Protein AF-A0A9W4WPT5-F1 (afdb_monomer)

Secondary structure (DSSP, 8-state):
-----------------THHHHHHHHHEEEEEEE-SSS-EEEEEEE--TT-----HHHHHHHHS-HHHHSS--SHHHHHHHTT---TTTS-HHHHHHHHHHHHHHTTHHHHHHHHHHHHT--HHHHHHS-HHHHHHHHHHHHHHTTT-----PPPS----S-----PPP-TT-GGG--HHHHHHHHHHHHHHHHHHHHHHHHHHHHHHHHHHHHHHHTTPPPPHHHHHHHHHHHHHHHHHHHHHHHHHHHHHHHHHHHT-TTSTT--HHHHHHHHHHHHHHHHHHHHHHHHTTPEEEEEETTEEEEE--GGGTHHHHHHHHTT-S-HHHHHHHHHHHHHHHHHHHHHHHHHHHHHHHTSTT---

Solvent-accessible surface area (backbone atoms only — not comparable to full-atom values): 21543 Å² total; per-residue (Å²): 133,89,80,90,86,79,88,88,86,87,82,85,79,80,84,76,63,75,66,62,66,53,61,55,50,76,39,50,42,75,46,76,25,75,66,52,101,89,41,72,45,78,49,74,45,70,66,46,89,99,58,76,81,74,64,63,68,61,53,51,60,60,70,50,55,69,88,78,44,76,85,52,91,46,69,58,51,56,29,53,76,68,78,38,77,46,75,89,81,45,57,70,74,53,49,70,50,48,58,56,47,52,45,58,76,64,44,52,63,48,35,33,51,31,41,15,69,70,20,76,45,52,64,57,49,46,73,54,46,61,68,72,59,41,52,48,47,34,50,51,57,54,2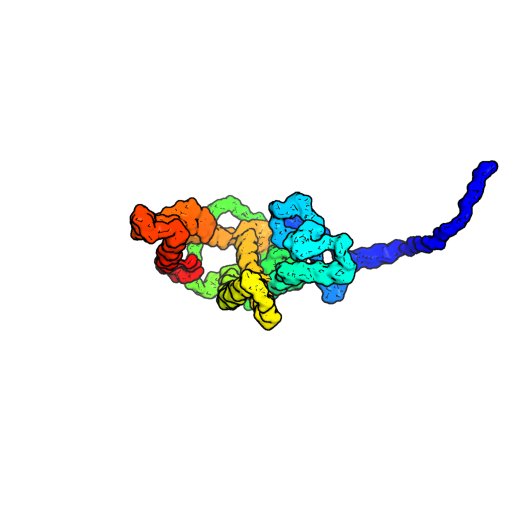7,55,76,65,80,44,88,81,72,79,60,58,60,83,83,71,86,86,72,87,75,84,69,79,74,82,82,62,83,84,41,69,93,73,52,56,72,64,63,49,54,53,48,52,49,49,52,54,35,50,58,38,49,63,60,39,54,60,41,50,53,50,45,54,52,50,49,50,53,53,54,51,33,54,75,68,74,43,87,76,56,68,70,58,54,51,51,49,50,51,44,48,50,54,40,53,48,44,48,28,38,37,50,37,46,50,51,49,56,53,50,50,46,60,33,18,59,28,64,90,25,47,60,48,37,58,66,58,44,44,36,53,52,51,51,42,51,51,53,51,50,53,49,52,54,54,40,47,75,72,56,37,45,77,80,47,72,58,93,87,48,75,42,74,39,80,48,69,80,80,41,49,73,59,52,52,41,42,74,72,63,79,44,56,73,71,58,50,55,51,49,55,50,52,53,49,54,54,53,51,52,53,49,40,55,53,48,31,52,50,43,20,67,76,68,74,43,75,88,60,68,119

Radius of gyration: 29.04 Å; Cα contacts (8 Å, |Δi|>4): 290; chains: 1; bounding box: 96×74×69 Å

Structure (mmCIF, N/CA/C/O backbone):
data_AF-A0A9W4WPT5-F1
#
_entry.id   AF-A0A9W4WPT5-F1
#
loop_
_atom_site.group_PDB
_atom_site.id
_atom_site.type_symbol
_atom_site.label_atom_id
_atom_site.label_alt_id
_atom_site.label_comp_id
_atom_site.label_asym_id
_atom_site.label_entity_id
_atom_site.label_seq_id
_atom_site.pdbx_PDB_ins_code
_atom_site.Cartn_x
_atom_site.Cartn_y
_atom_site.Cartn_z
_atom_site.occupancy
_atom_site.B_iso_or_equiv
_atom_site.auth_seq_id
_atom_site.auth_comp_id
_atom_site.auth_asym_id
_atom_site.auth_atom_id
_atom_site.pdbx_PDB_model_num
ATOM 1 N N . MET A 1 1 ? 53.273 57.930 30.931 1.00 31.23 1 MET A N 1
ATOM 2 C CA . MET A 1 1 ? 52.567 57.602 32.190 1.00 31.23 1 MET A CA 1
ATOM 3 C C . MET A 1 1 ? 51.436 56.629 31.882 1.00 31.23 1 MET A C 1
ATOM 5 O O . MET A 1 1 ? 50.663 56.931 30.988 1.00 31.23 1 MET A O 1
ATOM 9 N N . LYS A 1 2 ? 51.385 55.510 32.629 1.00 29.89 2 LYS A N 1
ATOM 10 C CA . LYS A 1 2 ? 50.408 54.391 32.609 1.00 29.89 2 LYS A CA 1
ATOM 11 C C . LYS A 1 2 ? 50.306 53.630 31.272 1.00 29.89 2 LYS A C 1
ATOM 13 O O . LYS A 1 2 ? 49.889 54.183 30.276 1.00 29.89 2 LYS A O 1
ATOM 18 N N . GLY A 1 3 ? 50.637 52.351 31.150 1.00 27.08 3 GLY A N 1
ATOM 19 C CA . GLY A 1 3 ? 51.004 51.326 32.122 1.00 27.08 3 GLY A CA 1
ATOM 20 C C . GLY A 1 3 ? 50.754 49.970 31.458 1.00 27.08 3 GLY A C 1
ATOM 21 O O . GLY A 1 3 ? 49.640 49.691 31.031 1.00 27.08 3 GLY A O 1
ATOM 22 N N . LYS A 1 4 ? 51.814 49.170 31.328 1.00 24.61 4 LYS A N 1
ATOM 23 C CA . LYS A 1 4 ? 51.813 47.796 30.813 1.00 24.61 4 LYS A CA 1
ATOM 24 C C . LYS A 1 4 ? 50.777 46.921 31.537 1.00 24.61 4 LYS A C 1
ATOM 26 O O . LYS A 1 4 ? 50.721 46.939 32.764 1.00 24.61 4 LYS A O 1
ATOM 31 N N . LYS A 1 5 ? 50.106 46.039 30.796 1.00 28.02 5 LYS A N 1
ATOM 32 C CA . LYS A 1 5 ? 49.810 44.675 31.257 1.00 28.02 5 LYS A CA 1
ATOM 33 C C . LYS A 1 5 ? 50.229 43.712 30.154 1.00 28.02 5 LYS A C 1
ATOM 35 O O . LYS A 1 5 ? 49.890 43.906 28.992 1.00 28.02 5 LYS A O 1
ATOM 40 N N . LYS A 1 6 ? 51.068 42.763 30.542 1.00 25.81 6 LYS A N 1
ATOM 41 C CA . LYS A 1 6 ? 51.750 41.772 29.719 1.00 25.81 6 LYS A CA 1
ATOM 42 C C . LYS A 1 6 ? 51.277 40.392 30.191 1.00 25.81 6 LYS A C 1
ATOM 44 O O . LYS A 1 6 ? 51.046 40.258 31.391 1.00 25.81 6 LYS A O 1
ATOM 49 N N . ASP A 1 7 ? 51.250 39.448 29.246 1.00 25.95 7 ASP A N 1
ATOM 50 C CA . ASP A 1 7 ? 51.252 37.982 29.415 1.00 25.95 7 ASP A CA 1
ATOM 51 C C . ASP A 1 7 ? 49.943 37.379 29.986 1.00 25.95 7 ASP A C 1
ATOM 53 O O . ASP A 1 7 ? 49.306 37.985 30.838 1.00 25.95 7 ASP A O 1
ATOM 57 N N . THR A 1 8 ? 49.383 36.247 29.548 1.00 26.58 8 THR A N 1
ATOM 58 C CA . THR A 1 8 ? 49.759 35.057 28.745 1.00 26.58 8 THR A CA 1
ATOM 59 C C . THR A 1 8 ? 48.436 34.487 28.145 1.00 26.58 8 THR A C 1
ATOM 61 O O . THR A 1 8 ? 47.367 34.841 28.626 1.00 26.58 8 THR A O 1
ATOM 64 N N . ASP A 1 9 ? 48.309 33.726 27.054 1.00 26.20 9 ASP A N 1
ATOM 65 C CA . ASP A 1 9 ? 48.999 32.514 26.619 1.00 26.20 9 ASP A CA 1
ATOM 66 C C . ASP A 1 9 ? 48.896 32.348 25.094 1.00 26.20 9 ASP A C 1
ATOM 68 O O . ASP A 1 9 ? 47.876 32.633 24.460 1.00 26.20 9 ASP A O 1
ATOM 72 N N . LYS A 1 10 ? 49.989 31.858 24.511 1.00 30.22 10 LYS A N 1
ATOM 73 C CA . LYS A 1 10 ? 50.074 31.377 23.136 1.00 30.22 10 LYS A CA 1
ATOM 74 C C . LYS A 1 10 ? 49.743 29.887 23.133 1.00 30.22 10 LYS A C 1
ATOM 76 O O . LYS A 1 10 ? 50.502 29.122 23.707 1.00 30.22 10 LYS A O 1
ATOM 81 N N . GLU A 1 11 ? 48.757 29.470 22.352 1.00 26.55 11 GLU A N 1
ATOM 82 C CA . GLU A 1 11 ? 48.816 28.170 21.677 1.00 26.55 11 GLU A CA 1
ATOM 83 C C . GLU A 1 11 ? 48.485 28.379 20.202 1.00 26.55 11 GLU A C 1
ATOM 85 O O . GLU A 1 11 ? 47.336 28.455 19.767 1.00 26.55 11 GLU A O 1
ATOM 90 N N . GLY A 1 12 ? 49.549 28.555 19.418 1.00 27.39 12 GLY A N 1
ATOM 91 C CA . GLY A 1 12 ? 49.471 28.534 17.970 1.00 27.39 12 GLY A CA 1
ATOM 92 C C . GLY A 1 12 ? 49.163 27.119 17.502 1.00 27.39 12 GLY A C 1
ATOM 93 O O . GLY A 1 12 ? 49.969 26.216 17.695 1.00 27.39 12 GLY A O 1
ATOM 94 N N . THR A 1 13 ? 48.028 26.933 16.833 1.00 26.14 13 THR A 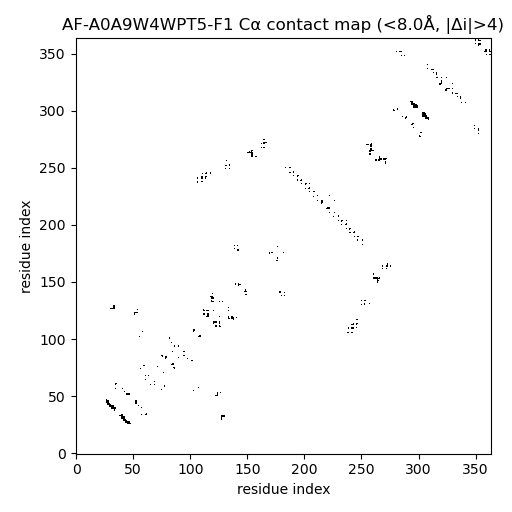N 1
ATOM 95 C CA . THR A 1 13 ? 47.847 25.772 15.959 1.00 26.14 13 THR A CA 1
ATOM 96 C C . THR A 1 13 ? 48.156 26.202 14.533 1.00 26.14 13 THR A C 1
ATOM 98 O O . THR A 1 13 ? 47.412 26.944 13.891 1.00 26.14 13 THR A O 1
ATOM 101 N N . ILE A 1 14 ? 49.323 25.757 14.082 1.00 29.88 14 ILE A N 1
ATOM 102 C CA . ILE A 1 14 ? 49.857 25.875 12.731 1.00 29.88 14 ILE A CA 1
ATOM 103 C C . ILE A 1 14 ? 48.860 25.221 11.764 1.00 29.88 14 ILE A C 1
ATOM 105 O O . ILE A 1 14 ? 48.587 24.025 11.859 1.00 29.88 14 ILE A O 1
ATOM 109 N N . TRP A 1 15 ? 48.306 26.000 10.831 1.00 31.94 15 TRP A N 1
ATOM 110 C CA . TRP A 1 15 ? 47.500 25.465 9.735 1.00 31.94 15 TRP A CA 1
ATOM 111 C C . TRP A 1 15 ? 48.397 24.644 8.807 1.00 31.94 15 TRP A C 1
ATOM 113 O O . TRP A 1 15 ? 49.158 25.179 8.002 1.00 31.94 15 TRP A O 1
ATOM 123 N N . GLY A 1 16 ? 48.300 23.323 8.950 1.00 31.53 16 GLY A N 1
ATOM 124 C CA . GLY A 1 16 ? 48.897 22.352 8.050 1.00 31.53 16 GLY A CA 1
ATOM 125 C C . GLY A 1 16 ? 48.364 22.508 6.624 1.00 31.53 16 GLY A C 1
ATOM 126 O O . GLY A 1 16 ? 47.162 22.500 6.372 1.00 31.53 16 GLY A O 1
ATOM 127 N N . SER A 1 17 ? 49.321 22.651 5.712 1.00 35.09 17 SER A N 1
ATOM 128 C CA . SER A 1 17 ? 49.274 22.669 4.246 1.00 35.09 17 SER A CA 1
ATOM 129 C C . SER A 1 17 ? 48.115 21.931 3.542 1.00 35.09 17 SER A C 1
ATOM 131 O O . SER A 1 17 ? 47.680 20.851 3.941 1.00 35.09 17 SER A O 1
ATOM 133 N N . GLY A 1 18 ? 47.694 22.481 2.396 1.00 43.44 18 GLY A N 1
ATOM 134 C CA . GLY A 1 18 ? 46.531 22.104 1.575 1.00 43.44 18 GLY A CA 1
ATOM 135 C C . GLY A 1 18 ? 46.383 20.651 1.089 1.00 43.44 18 GLY A C 1
ATOM 136 O O . GLY A 1 18 ? 45.378 20.353 0.450 1.00 43.44 18 GLY A O 1
ATOM 137 N N . LYS A 1 19 ? 47.279 19.719 1.440 1.00 35.56 19 LYS A N 1
ATOM 138 C CA . LYS A 1 19 ? 47.131 18.282 1.127 1.00 35.56 19 LYS A CA 1
ATOM 139 C C . LYS A 1 19 ? 46.112 17.560 2.026 1.00 35.56 19 LYS A C 1
ATOM 141 O O . LYS A 1 19 ? 45.453 16.624 1.573 1.00 35.56 19 LYS A O 1
ATOM 146 N N . GLU A 1 20 ? 45.930 17.983 3.282 1.00 37.75 20 GLU A N 1
ATOM 147 C CA . GLU A 1 20 ? 44.905 17.397 4.174 1.00 37.75 20 GLU A CA 1
ATOM 148 C C . GLU A 1 20 ? 43.478 17.831 3.808 1.00 37.75 20 GLU A C 1
ATOM 150 O O . GLU A 1 20 ? 42.523 17.064 3.958 1.00 37.75 20 GLU A O 1
ATOM 155 N N . VAL A 1 21 ? 43.326 19.053 3.292 1.00 42.91 21 VAL A N 1
ATOM 156 C CA . VAL A 1 21 ? 42.034 19.594 2.844 1.00 42.91 21 VAL A CA 1
ATOM 157 C C . VAL A 1 21 ? 41.575 18.917 1.546 1.00 42.91 21 VAL A C 1
ATOM 159 O O . VAL A 1 21 ? 40.377 18.691 1.375 1.00 42.91 21 VAL A O 1
ATOM 162 N N . GLU A 1 22 ? 42.502 18.520 0.669 1.00 40.34 22 GLU A N 1
ATOM 163 C CA . GLU A 1 22 ? 42.198 17.709 -0.520 1.00 40.34 22 GLU A CA 1
ATOM 164 C C . GLU A 1 22 ? 41.805 16.270 -0.166 1.00 40.34 22 GLU A C 1
ATOM 166 O O . GLU A 1 22 ? 40.751 15.816 -0.608 1.00 40.34 22 GLU A O 1
ATOM 171 N N . LYS A 1 23 ? 42.543 15.586 0.725 1.00 43.16 23 LYS A N 1
ATOM 172 C CA . LYS A 1 23 ? 42.171 14.230 1.188 1.00 43.16 23 LYS A CA 1
ATOM 173 C C . LYS A 1 23 ? 40.805 14.180 1.886 1.00 43.16 23 LYS A C 1
ATOM 175 O O . LYS A 1 23 ? 40.093 13.184 1.768 1.00 43.16 23 LYS A O 1
ATOM 180 N N . LYS A 1 24 ? 40.394 15.248 2.585 1.00 47.50 24 LYS A N 1
ATOM 181 C CA . LYS A 1 24 ? 39.053 15.350 3.200 1.00 47.50 24 LYS A CA 1
ATOM 182 C C . LYS A 1 24 ? 37.912 15.391 2.172 1.00 47.50 24 LYS A C 1
ATOM 184 O O . LYS A 1 24 ? 36.792 15.020 2.524 1.00 47.50 24 LYS A O 1
ATOM 189 N N . LYS A 1 25 ? 38.155 15.807 0.920 1.00 54.09 25 LYS A N 1
ATOM 190 C CA . LYS A 1 25 ? 37.105 15.877 -0.114 1.00 54.09 25 LYS A CA 1
ATOM 191 C C . LYS A 1 25 ? 36.702 14.503 -0.657 1.00 54.09 25 LYS A C 1
ATOM 193 O O . LYS A 1 25 ? 35.525 14.322 -0.959 1.00 54.09 25 LYS A O 1
ATOM 198 N N . ASP A 1 26 ? 37.604 13.522 -0.698 1.00 62.97 26 ASP A N 1
ATOM 199 C CA . ASP A 1 26 ? 37.308 12.195 -1.270 1.00 62.97 26 ASP A CA 1
ATOM 200 C C . ASP A 1 26 ? 36.308 11.385 -0.432 1.00 62.97 26 ASP A C 1
ATOM 202 O O . ASP A 1 26 ? 35.398 10.730 -0.965 1.00 62.97 26 ASP A O 1
ATOM 206 N N . TYR A 1 27 ? 36.416 11.503 0.893 1.00 70.94 27 TYR A N 1
ATOM 207 C CA . TYR A 1 27 ? 35.513 10.849 1.839 1.00 70.94 27 TYR A CA 1
ATOM 208 C C . TYR A 1 27 ? 34.185 11.585 2.003 1.00 70.94 27 TYR A C 1
ATOM 210 O O . TYR A 1 27 ? 33.239 11.008 2.528 1.00 70.94 27 TYR A O 1
ATOM 218 N N . MET A 1 28 ? 34.054 12.827 1.540 1.00 80.00 28 MET A N 1
ATOM 219 C CA . MET A 1 28 ? 32.792 13.555 1.624 1.00 80.00 28 MET A CA 1
ATOM 220 C C . MET A 1 28 ? 31.937 13.293 0.381 1.00 80.00 28 MET A C 1
ATOM 222 O O . MET A 1 28 ? 32.296 13.583 -0.757 1.00 80.00 28 MET A O 1
ATOM 226 N N . GLY A 1 29 ? 30.766 12.702 0.597 1.00 81.06 29 GLY A N 1
ATOM 227 C CA . GLY A 1 29 ? 29.713 12.569 -0.399 1.00 81.06 29 GLY A CA 1
ATOM 228 C C . GLY A 1 29 ? 28.663 13.655 -0.223 1.00 81.06 29 GLY A C 1
ATOM 229 O O . GLY A 1 29 ? 28.320 14.025 0.895 1.00 81.06 29 GLY A O 1
ATOM 230 N N . ALA A 1 30 ? 28.106 14.134 -1.330 1.00 85.19 30 ALA A N 1
ATOM 231 C CA . ALA A 1 30 ? 26.890 14.932 -1.321 1.00 85.19 30 ALA A CA 1
ATOM 232 C C . ALA A 1 30 ? 25.914 14.363 -2.349 1.00 85.19 30 ALA A C 1
ATOM 234 O O . ALA A 1 30 ? 26.288 14.087 -3.490 1.00 85.19 30 ALA A O 1
ATOM 235 N N . ILE A 1 31 ? 24.659 14.165 -1.946 1.00 86.88 31 ILE A N 1
ATOM 236 C CA .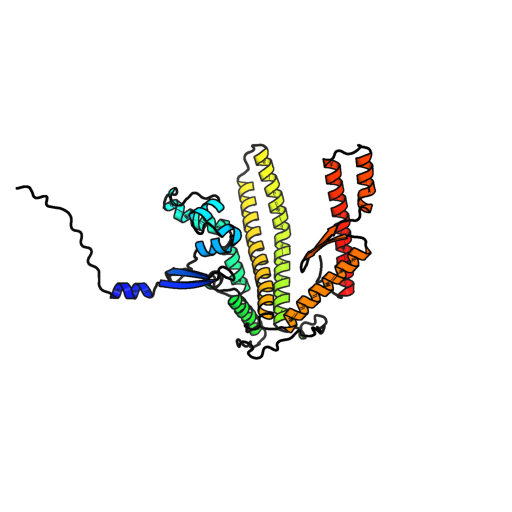 ILE A 1 31 ? 23.603 13.684 -2.836 1.00 86.88 31 ILE A CA 1
ATOM 237 C C . ILE A 1 31 ? 22.375 14.571 -2.714 1.00 86.88 31 ILE A C 1
ATOM 239 O O . ILE A 1 31 ? 21.888 14.871 -1.624 1.00 86.88 31 ILE A O 1
ATOM 243 N N . LYS A 1 32 ? 21.838 14.937 -3.878 1.00 87.00 32 LYS A N 1
ATOM 244 C CA . LYS A 1 32 ? 20.539 15.584 -4.005 1.00 87.00 32 LYS A CA 1
ATOM 245 C C . LYS A 1 32 ? 19.424 14.547 -3.865 1.00 87.00 32 LYS A C 1
ATOM 247 O O . LYS A 1 32 ? 19.310 13.622 -4.670 1.00 87.00 32 LYS A O 1
ATOM 252 N N . ILE A 1 33 ? 18.589 14.719 -2.852 1.00 85.25 33 ILE A N 1
ATOM 253 C CA . ILE A 1 33 ? 17.475 13.842 -2.513 1.00 85.25 33 ILE A CA 1
ATOM 254 C C . ILE A 1 33 ? 16.167 14.563 -2.784 1.00 85.25 33 ILE A C 1
ATOM 256 O O . ILE A 1 33 ? 15.924 15.653 -2.276 1.00 85.25 33 ILE A O 1
ATOM 260 N N . LYS A 1 34 ? 15.275 13.905 -3.518 1.00 82.75 34 LYS A N 1
ATOM 261 C CA . LYS A 1 34 ? 13.909 14.387 -3.696 1.00 82.75 34 LYS A CA 1
ATOM 262 C C . LYS A 1 34 ? 13.073 14.071 -2.452 1.00 82.75 34 LYS A C 1
ATOM 264 O O . LYS A 1 34 ? 12.946 12.891 -2.092 1.00 82.75 34 LYS A O 1
ATOM 269 N N . ILE A 1 35 ? 12.529 15.098 -1.796 1.00 78.44 35 ILE A N 1
ATOM 270 C CA . ILE A 1 35 ? 11.621 14.944 -0.647 1.00 78.44 35 ILE A CA 1
ATOM 271 C C . ILE A 1 35 ? 10.181 14.925 -1.152 1.00 78.44 35 ILE A C 1
ATOM 273 O O . ILE A 1 35 ? 9.472 13.946 -0.934 1.00 78.44 35 ILE A O 1
ATOM 277 N N . THR A 1 36 ? 9.779 15.953 -1.900 1.00 74.44 36 THR A N 1
ATOM 278 C CA . THR A 1 36 ? 8.440 16.055 -2.502 1.00 74.44 36 THR A CA 1
ATOM 279 C C . THR A 1 36 ? 8.538 16.343 -3.997 1.00 74.44 36 THR A C 1
ATOM 281 O O . THR A 1 36 ? 9.626 16.425 -4.558 1.00 74.44 36 THR A O 1
ATOM 284 N N . ALA A 1 37 ? 7.405 16.476 -4.695 1.00 71.00 37 ALA A N 1
ATOM 285 C CA . ALA A 1 37 ? 7.408 16.830 -6.115 1.00 71.00 37 ALA A CA 1
ATOM 286 C C . ALA A 1 37 ? 8.122 18.166 -6.397 1.00 71.00 37 ALA A C 1
ATOM 288 O O . ALA A 1 37 ? 8.765 18.268 -7.445 1.00 71.00 37 ALA A O 1
ATOM 289 N N . LYS A 1 38 ? 8.016 19.116 -5.456 1.00 75.69 38 LYS A N 1
ATOM 290 C CA . LYS A 1 38 ? 8.491 20.503 -5.549 1.00 75.69 38 LYS A CA 1
ATOM 291 C C . LYS A 1 38 ? 9.784 20.764 -4.771 1.00 75.69 38 LYS A C 1
ATOM 293 O O . LYS A 1 38 ? 10.434 21.768 -5.024 1.00 75.69 38 LYS A O 1
ATOM 298 N N . GLU A 1 39 ? 10.148 19.882 -3.840 1.00 80.25 39 GLU A N 1
ATOM 299 C CA . GLU A 1 39 ? 11.264 20.113 -2.928 1.00 80.25 39 GLU A CA 1
ATOM 300 C C . GLU A 1 39 ? 12.344 19.034 -3.010 1.00 80.25 39 GLU A C 1
ATOM 302 O O . GLU A 1 39 ? 12.089 17.834 -2.835 1.00 80.25 39 GLU A O 1
ATOM 307 N N . ASP A 1 40 ? 13.573 19.513 -3.175 1.00 83.56 40 ASP A N 1
ATOM 308 C CA . ASP A 1 40 ? 14.793 18.729 -3.107 1.00 83.56 40 ASP A CA 1
ATOM 309 C C . ASP A 1 40 ? 15.637 19.161 -1.896 1.00 83.56 40 ASP A C 1
ATOM 311 O O . ASP A 1 40 ? 15.567 20.296 -1.427 1.00 83.56 40 ASP A O 1
ATOM 315 N N . PHE A 1 41 ? 16.461 18.251 -1.390 1.00 84.06 41 PHE A N 1
ATOM 316 C CA . PHE A 1 41 ? 17.361 18.477 -0.266 1.00 84.06 41 PHE A CA 1
ATOM 317 C C . PHE A 1 41 ? 18.742 17.920 -0.582 1.00 84.06 41 PHE A C 1
ATOM 319 O O . PHE A 1 41 ? 18.860 16.806 -1.088 1.00 84.06 41 PHE A O 1
ATOM 326 N N . PHE A 1 42 ? 19.787 18.674 -0.267 1.00 85.88 42 PHE A N 1
ATOM 327 C CA . PHE A 1 42 ? 21.160 18.203 -0.388 1.00 85.88 42 PHE A CA 1
ATOM 328 C C . PHE A 1 42 ? 21.602 17.621 0.948 1.00 85.88 42 PHE A C 1
ATOM 330 O O . PHE A 1 42 ? 21.646 18.331 1.948 1.00 85.88 42 PHE A O 1
ATOM 337 N N . SER A 1 43 ? 21.903 16.325 0.955 1.00 85.75 43 SER A N 1
ATOM 338 C CA . SER A 1 43 ? 22.469 15.642 2.114 1.00 85.75 43 SER A CA 1
ATOM 339 C C . SER A 1 43 ? 23.949 15.405 1.857 1.00 85.75 43 SER A C 1
ATOM 341 O O . SER A 1 43 ? 24.310 14.766 0.862 1.00 85.75 43 SER A O 1
ATOM 343 N N . SER A 1 44 ? 24.791 15.949 2.730 1.00 86.69 44 SER A N 1
ATOM 344 C CA . SER A 1 44 ? 26.216 15.651 2.790 1.00 86.69 44 SER A CA 1
ATOM 345 C C . SER A 1 44 ? 26.471 14.579 3.846 1.00 86.69 44 SER A C 1
ATOM 347 O O . SER A 1 44 ? 25.857 14.576 4.911 1.00 86.69 44 SER A O 1
ATOM 349 N N . PHE A 1 45 ? 27.356 13.638 3.542 1.00 85.38 45 PHE A N 1
ATOM 350 C CA . PHE A 1 45 ? 27.679 12.524 4.426 1.00 85.38 45 PHE A CA 1
ATOM 351 C C . PHE A 1 45 ? 29.103 12.032 4.191 1.00 85.38 45 PHE A C 1
ATOM 353 O O . PHE A 1 45 ? 29.669 12.200 3.112 1.00 85.38 45 PHE A O 1
ATOM 360 N N . LEU A 1 46 ? 29.658 11.369 5.199 1.00 85.81 46 LEU A N 1
ATOM 361 C CA . LEU A 1 46 ? 30.945 10.701 5.095 1.00 85.81 46 LEU A CA 1
ATOM 362 C C . LEU A 1 46 ? 30.764 9.331 4.422 1.00 85.81 46 LEU A C 1
ATOM 364 O O . LEU A 1 46 ? 29.930 8.522 4.833 1.00 85.81 46 LEU A O 1
ATOM 368 N N . LYS A 1 47 ? 31.536 9.071 3.371 1.00 83.62 47 LYS A N 1
ATOM 369 C CA . LYS A 1 47 ? 31.638 7.781 2.690 1.00 83.62 47 LYS A CA 1
ATOM 370 C C . LYS A 1 47 ? 32.535 6.876 3.524 1.00 83.62 47 LYS A C 1
ATOM 372 O O . LYS A 1 47 ? 33.756 6.922 3.417 1.00 83.62 47 LYS A O 1
ATOM 377 N N . LEU A 1 48 ? 31.908 6.060 4.357 1.00 84.50 48 LEU A N 1
ATOM 378 C CA . LEU A 1 48 ? 32.582 5.032 5.138 1.00 84.50 48 LEU A CA 1
ATOM 379 C C . LEU A 1 48 ? 32.280 3.657 4.522 1.00 84.50 48 LEU A C 1
ATOM 381 O O . LEU A 1 48 ? 31.103 3.292 4.441 1.00 84.50 48 LEU A O 1
ATOM 385 N N . PRO A 1 49 ? 33.293 2.894 4.070 1.00 82.75 49 PRO A N 1
ATOM 386 C CA . PRO A 1 49 ? 33.095 1.530 3.585 1.00 82.75 49 PRO A CA 1
ATOM 387 C C . PRO A 1 49 ? 32.381 0.668 4.634 1.00 82.75 49 PRO A C 1
ATOM 389 O O . PRO A 1 49 ? 32.687 0.747 5.819 1.00 82.75 49 PRO A O 1
ATOM 392 N N . GLY A 1 50 ? 31.399 -0.130 4.211 1.00 84.38 50 GLY A N 1
ATOM 393 C CA . GLY A 1 50 ? 30.598 -0.977 5.109 1.00 84.38 50 GLY A CA 1
ATOM 394 C C . GLY A 1 50 ? 29.489 -0.250 5.884 1.00 84.38 50 GLY A C 1
ATOM 395 O O . GLY A 1 50 ? 28.581 -0.904 6.395 1.00 84.38 50 GLY A O 1
ATOM 396 N N . CYS A 1 51 ? 29.485 1.084 5.908 1.00 85.19 51 CYS A N 1
ATOM 397 C CA . CYS A 1 51 ? 28.472 1.882 6.594 1.00 85.19 51 CYS A CA 1
ATOM 398 C C . CYS A 1 51 ? 27.486 2.513 5.606 1.00 85.19 51 CYS A C 1
ATOM 400 O O . CYS A 1 51 ? 27.847 2.958 4.516 1.00 85.19 51 CYS A O 1
ATOM 402 N N . ILE A 1 52 ? 26.217 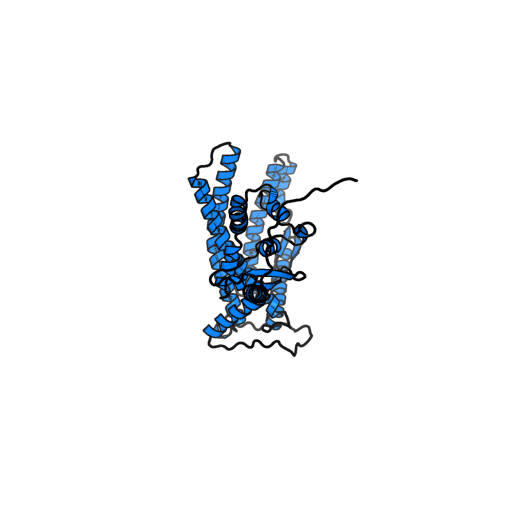2.596 6.010 1.00 86.06 52 ILE A N 1
ATOM 403 C CA . ILE A 1 52 ? 25.169 3.238 5.214 1.00 86.06 52 ILE A CA 1
ATOM 404 C C . ILE A 1 52 ? 24.766 4.530 5.920 1.00 86.06 52 ILE A C 1
ATOM 406 O O . ILE A 1 52 ? 24.066 4.464 6.932 1.00 86.06 52 ILE A O 1
ATOM 410 N N . PRO A 1 53 ? 25.187 5.701 5.412 1.00 86.62 53 PRO A N 1
ATOM 411 C CA . PRO A 1 53 ? 24.747 6.962 5.978 1.00 86.62 53 PRO A CA 1
ATOM 412 C C . PRO A 1 53 ? 23.248 7.119 5.713 1.00 86.62 53 PRO A C 1
ATOM 414 O O . PRO A 1 53 ? 22.774 6.884 4.603 1.00 86.62 53 PRO A O 1
ATOM 417 N N . ILE A 1 54 ? 22.487 7.473 6.745 1.00 83.94 54 ILE A N 1
ATOM 418 C CA . ILE A 1 54 ? 21.060 7.775 6.631 1.00 83.94 54 ILE A CA 1
ATOM 419 C C . ILE A 1 54 ? 20.818 9.104 7.326 1.00 83.94 54 ILE A C 1
ATOM 421 O O . ILE A 1 54 ? 21.046 9.248 8.526 1.00 83.94 54 ILE A O 1
ATOM 425 N N . ASP A 1 55 ? 20.320 10.073 6.568 1.00 83.19 55 ASP A N 1
ATOM 426 C CA . ASP A 1 55 ? 20.000 11.386 7.102 1.00 83.19 55 ASP A CA 1
ATOM 427 C C . ASP A 1 55 ? 18.601 11.363 7.734 1.00 83.19 55 ASP A C 1
ATOM 429 O O . ASP A 1 55 ? 17.568 11.345 7.052 1.00 83.19 55 ASP A O 1
ATOM 433 N N . ILE A 1 56 ? 18.561 11.365 9.069 1.00 78.56 56 ILE A N 1
ATOM 434 C CA . ILE A 1 56 ? 17.314 11.316 9.846 1.00 78.56 56 ILE A CA 1
ATOM 435 C C . ILE A 1 56 ? 16.424 12.533 9.542 1.00 78.56 56 ILE A C 1
ATOM 437 O O . ILE A 1 56 ? 15.195 12.436 9.585 1.00 78.56 56 ILE A O 1
ATOM 441 N N . ARG A 1 57 ? 16.997 13.679 9.161 1.00 78.25 57 ARG A N 1
ATOM 4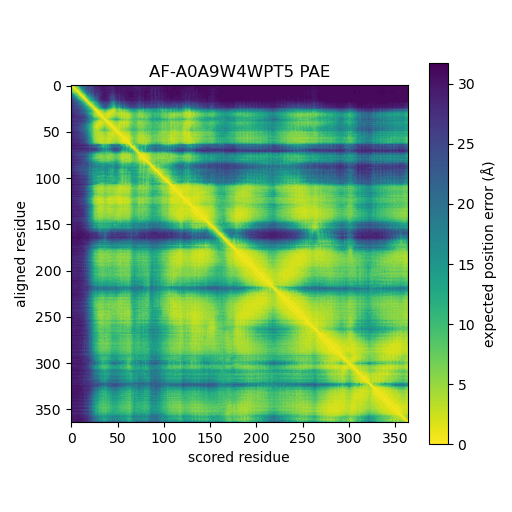42 C CA . ARG A 1 57 ? 16.204 14.862 8.812 1.00 78.25 57 ARG A CA 1
ATOM 443 C C . ARG A 1 57 ? 15.396 14.619 7.543 1.00 78.25 57 ARG A C 1
ATOM 445 O O . ARG A 1 57 ? 14.226 14.985 7.484 1.00 78.25 57 ARG A O 1
ATOM 452 N N . VAL A 1 58 ? 15.990 13.973 6.545 1.00 80.44 58 VAL A N 1
ATOM 453 C CA . VAL A 1 58 ? 15.308 13.600 5.293 1.00 80.44 58 VAL A CA 1
ATOM 454 C C . VAL A 1 58 ? 14.168 12.628 5.577 1.00 80.44 58 VAL A C 1
ATOM 456 O O . VAL A 1 58 ? 13.062 12.783 5.060 1.00 80.44 58 VAL A O 1
ATOM 459 N N . CYS A 1 59 ? 14.440 11.651 6.435 1.00 80.25 59 CYS A N 1
ATOM 460 C CA . CYS A 1 59 ? 13.490 10.667 6.930 1.00 80.25 59 CYS A CA 1
ATOM 461 C C . CYS A 1 59 ? 12.261 11.311 7.592 1.00 80.25 59 CYS A C 1
ATOM 463 O O . CYS A 1 59 ? 11.126 11.023 7.211 1.00 80.25 59 CYS A O 1
ATOM 465 N N . LEU A 1 60 ? 12.470 12.234 8.531 1.00 78.06 60 LEU A N 1
ATOM 466 C CA . LEU A 1 60 ? 11.389 12.950 9.218 1.00 78.06 60 LEU A CA 1
ATOM 467 C C . LEU A 1 60 ? 10.582 13.825 8.253 1.00 78.06 60 LEU A C 1
ATOM 469 O O . LEU A 1 60 ? 9.355 13.817 8.280 1.00 78.06 60 LEU A O 1
ATOM 473 N N . ARG A 1 61 ? 11.260 14.521 7.338 1.00 78.94 61 ARG A N 1
ATOM 474 C CA . ARG A 1 61 ? 10.609 15.387 6.344 1.00 78.94 61 ARG A CA 1
ATOM 475 C C . ARG A 1 61 ? 9.773 14.638 5.312 1.00 78.94 61 ARG A C 1
ATOM 477 O O . ARG A 1 61 ? 8.854 15.218 4.754 1.00 78.94 61 ARG A O 1
ATOM 484 N N . ARG A 1 62 ? 10.108 13.381 5.018 1.00 78.75 62 ARG A N 1
ATOM 485 C CA . ARG A 1 62 ? 9.278 12.517 4.165 1.00 78.75 62 ARG A CA 1
ATOM 486 C C . ARG A 1 62 ? 8.080 11.941 4.908 1.00 78.75 62 ARG A C 1
ATOM 488 O O . ARG A 1 62 ? 7.085 11.621 4.268 1.00 78.75 62 ARG A O 1
ATOM 495 N N . TYR A 1 63 ? 8.210 11.763 6.220 1.00 74.75 63 TYR A N 1
ATOM 496 C CA . TYR A 1 63 ? 7.181 11.161 7.056 1.00 74.75 63 TYR A CA 1
ATOM 497 C C . TYR A 1 63 ? 6.063 12.150 7.396 1.00 74.75 63 TYR A C 1
ATOM 499 O O . TYR A 1 63 ? 4.891 11.811 7.266 1.00 74.75 63 TYR A O 1
ATOM 507 N N . TYR A 1 64 ? 6.420 13.375 7.788 1.00 73.38 64 TYR A N 1
ATOM 508 C CA . TYR A 1 64 ? 5.453 14.424 8.105 1.00 73.38 64 TYR A CA 1
ATOM 509 C C . TYR A 1 64 ? 5.022 15.183 6.846 1.00 73.38 64 TYR A C 1
ATOM 511 O O . TYR A 1 64 ? 5.840 15.501 5.980 1.00 73.38 64 TYR A O 1
ATOM 519 N N . SER A 1 65 ? 3.720 15.450 6.736 1.00 59.81 65 SER A N 1
ATOM 520 C CA . SER A 1 65 ? 3.127 16.089 5.557 1.00 59.81 65 SER A CA 1
ATOM 521 C C . SER A 1 65 ? 3.577 17.547 5.411 1.00 59.81 65 SER A C 1
ATOM 523 O O . SER A 1 65 ? 3.859 18.223 6.396 1.00 59.81 65 SER A O 1
ATOM 525 N N . HIS A 1 66 ? 3.636 18.062 4.178 1.00 57.66 66 HIS A N 1
ATOM 526 C CA . HIS A 1 66 ? 4.146 19.417 3.915 1.00 57.66 66 HIS A CA 1
ATOM 527 C C . HIS A 1 66 ? 3.339 20.512 4.643 1.00 57.66 66 HIS A C 1
ATOM 529 O O . HIS A 1 66 ? 3.928 21.487 5.097 1.00 57.66 66 HIS A O 1
ATOM 535 N N . SER A 1 67 ? 2.030 20.305 4.834 1.00 53.31 67 SER A N 1
ATOM 536 C CA . SER A 1 67 ? 1.137 21.196 5.591 1.00 53.31 67 SER A CA 1
ATOM 537 C C . SER A 1 67 ? 1.443 21.251 7.092 1.00 53.31 67 SER A C 1
ATOM 539 O O . SER A 1 67 ? 1.117 22.229 7.747 1.00 53.31 67 SER A O 1
ATOM 541 N N . GLU A 1 68 ? 2.085 20.225 7.661 1.00 54.78 68 GLU A N 1
ATOM 542 C CA . GLU A 1 68 ? 2.541 20.244 9.061 1.00 54.78 68 GLU A CA 1
ATOM 543 C C . GLU A 1 68 ? 3.948 20.844 9.220 1.00 54.78 68 GLU A C 1
ATOM 545 O O . GLU A 1 68 ? 4.356 21.173 10.333 1.00 54.78 68 GLU A O 1
ATOM 550 N N . VAL A 1 69 ? 4.713 20.949 8.127 1.00 57.06 69 VAL A N 1
ATOM 551 C CA . VAL A 1 69 ? 6.144 21.315 8.120 1.00 57.06 69 VAL A CA 1
ATOM 552 C C . VAL A 1 69 ? 6.368 22.756 7.635 1.00 57.06 69 VAL A C 1
ATOM 554 O O . VAL A 1 69 ? 7.505 23.232 7.640 1.00 57.06 69 VAL A O 1
ATOM 557 N N . GLU A 1 70 ? 5.304 23.469 7.255 1.00 50.16 70 GLU A N 1
ATOM 558 C CA . GLU A 1 70 ? 5.392 24.797 6.633 1.00 50.16 70 GLU A CA 1
ATOM 559 C C . GLU A 1 70 ? 6.042 25.868 7.517 1.00 50.16 70 GLU A C 1
ATOM 561 O O . GLU A 1 70 ? 6.656 26.781 6.977 1.00 50.16 70 GLU A O 1
ATOM 566 N N . GLU A 1 71 ? 6.077 25.697 8.844 1.00 53.44 71 GLU A N 1
ATOM 567 C CA . GLU A 1 71 ? 6.650 26.726 9.725 1.00 53.44 71 GLU A CA 1
ATOM 568 C C . GLU A 1 71 ? 7.863 26.300 10.563 1.00 53.44 71 GLU A C 1
ATOM 570 O O . GLU A 1 71 ? 8.554 27.163 11.104 1.00 53.44 71 GLU A O 1
ATOM 575 N N . LYS A 1 72 ? 8.200 25.004 10.694 1.00 56.97 72 LYS A N 1
ATOM 576 C CA . LYS A 1 72 ? 9.314 24.577 11.577 1.00 56.97 72 LYS A CA 1
ATOM 577 C C . LYS A 1 72 ? 10.082 23.363 11.042 1.00 56.97 72 LYS A C 1
ATOM 579 O O . LYS A 1 72 ? 9.842 22.221 11.410 1.00 56.97 72 LYS A O 1
ATOM 584 N N . ARG A 1 73 ? 11.123 23.620 10.239 1.00 66.44 73 ARG A N 1
ATOM 585 C CA . ARG A 1 73 ? 12.088 22.614 9.718 1.00 66.44 73 ARG A CA 1
ATOM 586 C C . ARG A 1 73 ? 13.165 22.187 10.732 1.00 66.44 73 ARG A C 1
ATOM 588 O O . ARG A 1 73 ? 14.203 21.636 10.332 1.00 66.44 73 ARG A O 1
ATOM 595 N N . SER A 1 74 ? 12.986 22.515 12.011 1.00 73.25 74 SER A N 1
ATOM 596 C CA . SER A 1 74 ? 13.990 22.315 13.057 1.00 73.25 74 SER A CA 1
ATOM 597 C C . SER A 1 74 ? 13.893 20.916 13.661 1.00 73.25 74 SER A C 1
ATOM 599 O O . SER A 1 74 ? 12.815 20.338 13.775 1.00 73.25 74 SER A O 1
ATOM 601 N N . LEU A 1 75 ? 15.028 20.370 14.098 1.00 71.25 75 LEU A N 1
ATOM 602 C CA . LEU A 1 75 ? 15.047 19.094 14.813 1.00 71.25 75 LEU A CA 1
ATOM 603 C C . LEU A 1 75 ? 14.190 19.154 16.091 1.00 71.25 75 LEU A C 1
ATOM 605 O O . LEU A 1 75 ? 13.487 18.199 16.390 1.00 71.25 75 LEU A O 1
ATOM 609 N N . LYS A 1 76 ? 14.168 20.303 16.785 1.00 73.62 76 LYS A N 1
ATOM 610 C CA . LYS A 1 76 ? 13.332 20.546 17.976 1.00 73.62 76 LYS A CA 1
ATOM 611 C C . LYS A 1 76 ? 11.840 20.325 17.701 1.00 73.62 76 LYS A C 1
ATOM 613 O O . LYS A 1 76 ? 11.147 19.754 18.535 1.00 73.62 76 LYS A O 1
ATOM 618 N N . PHE A 1 77 ? 11.355 20.746 16.532 1.00 76.50 77 PHE A N 1
ATOM 619 C CA . PHE A 1 77 ? 9.965 20.528 16.133 1.00 76.50 77 PHE A CA 1
ATOM 620 C C . PHE A 1 77 ? 9.646 19.040 15.963 1.00 76.50 77 PHE A C 1
ATOM 622 O O . PHE A 1 77 ? 8.667 18.552 16.524 1.00 76.50 77 PHE A O 1
ATOM 629 N N . PHE A 1 78 ? 10.501 18.311 15.244 1.00 74.62 78 PHE A N 1
ATOM 630 C CA . PHE A 1 78 ? 10.300 16.880 15.030 1.00 74.62 78 PHE A CA 1
ATOM 631 C C . PHE A 1 78 ? 10.450 16.061 16.317 1.00 74.62 78 PHE A C 1
ATOM 633 O O . PHE A 1 78 ? 9.692 15.119 16.512 1.00 74.62 78 PHE A O 1
ATOM 640 N N . LEU A 1 79 ? 11.376 16.431 17.209 1.00 74.50 79 LEU A N 1
ATOM 641 C CA . LEU A 1 79 ? 11.527 15.786 18.517 1.00 74.50 79 LEU A CA 1
ATOM 642 C C . LEU A 1 79 ? 10.264 15.955 19.366 1.00 74.50 79 LEU A C 1
ATOM 644 O O . LEU A 1 79 ? 9.736 14.961 19.854 1.00 74.50 79 LEU A O 1
ATOM 648 N N . LYS A 1 80 ? 9.700 17.170 19.419 1.00 76.94 80 LYS A N 1
ATOM 649 C CA . LYS A 1 80 ? 8.427 17.426 20.107 1.00 76.94 80 LYS A CA 1
ATOM 650 C C . LYS A 1 80 ? 7.275 16.593 19.532 1.00 76.94 80 LYS A C 1
ATOM 652 O O . LYS A 1 80 ? 6.459 16.090 20.288 1.00 76.94 80 LYS A O 1
ATOM 657 N N . LYS A 1 81 ? 7.209 16.427 18.206 1.00 73.50 81 LYS A N 1
ATOM 658 C CA . LYS A 1 81 ? 6.202 15.573 17.540 1.00 73.50 81 LYS A CA 1
ATOM 659 C C . LYS A 1 81 ? 6.363 14.083 17.857 1.00 73.50 81 LYS A C 1
ATOM 661 O O . LYS A 1 81 ? 5.391 13.346 17.760 1.00 73.50 81 LYS A O 1
ATOM 666 N N . CYS A 1 82 ? 7.571 13.648 18.203 1.00 69.12 82 CYS A N 1
ATOM 667 C CA . CYS A 1 82 ? 7.868 12.273 18.594 1.00 69.12 82 CYS A CA 1
ATOM 668 C C . CYS A 1 82 ? 7.775 12.045 20.118 1.00 69.12 82 CYS A C 1
ATOM 670 O O . CYS A 1 82 ? 8.213 10.987 20.577 1.00 69.12 82 CYS A O 1
ATOM 672 N N . ASP A 1 83 ? 7.249 13.017 20.878 1.00 70.50 83 ASP A N 1
ATOM 673 C CA . ASP A 1 83 ? 7.214 13.037 22.348 1.00 70.50 83 ASP A CA 1
ATOM 674 C C . ASP A 1 83 ? 8.605 12.841 22.977 1.00 70.50 83 ASP A C 1
ATOM 676 O O . ASP A 1 83 ? 8.791 12.058 23.909 1.00 70.50 83 ASP A O 1
ATOM 680 N N . LEU A 1 84 ? 9.613 13.511 22.409 1.00 69.56 84 LEU A N 1
ATOM 681 C CA . LEU A 1 84 ? 10.998 13.488 22.878 1.00 69.56 84 LEU A CA 1
ATOM 682 C C . LEU A 1 84 ? 11.431 14.875 23.355 1.00 69.56 84 LEU A C 1
ATOM 684 O O . LEU A 1 84 ? 11.041 15.894 22.776 1.00 69.56 84 LEU A O 1
ATOM 688 N N . ASP A 1 85 ? 12.291 14.888 24.372 1.00 67.12 85 ASP A N 1
ATOM 689 C CA . ASP A 1 85 ? 12.862 16.114 24.931 1.00 67.12 85 ASP A CA 1
ATOM 690 C C . ASP A 1 85 ? 13.682 16.889 23.897 1.00 67.12 85 ASP A C 1
ATOM 692 O O . ASP A 1 85 ? 14.150 16.362 22.876 1.00 67.12 85 ASP A O 1
ATOM 696 N N . THR A 1 86 ? 13.852 18.187 24.147 1.00 66.75 86 THR A N 1
ATOM 697 C CA . THR A 1 86 ? 14.599 19.037 23.226 1.00 66.75 86 THR A CA 1
ATOM 698 C C . THR A 1 86 ? 16.090 18.710 23.297 1.00 66.75 86 THR A C 1
ATOM 700 O O . THR A 1 86 ? 16.612 18.322 24.337 1.00 66.75 86 THR A O 1
ATOM 703 N N . LYS A 1 87 ? 16.806 18.882 22.176 1.00 64.94 87 LYS A N 1
ATOM 704 C CA . LYS A 1 87 ? 18.247 18.580 22.094 1.00 64.94 87 LYS A CA 1
ATOM 705 C C . LYS A 1 87 ? 19.071 19.296 23.180 1.00 64.94 87 LYS A C 1
ATOM 707 O O . LYS A 1 87 ? 20.088 18.759 23.589 1.00 64.94 87 LYS A O 1
ATOM 712 N N . ALA A 1 88 ? 18.659 20.494 23.600 1.00 63.69 88 ALA A N 1
ATOM 713 C CA . ALA A 1 88 ? 19.376 21.285 24.600 1.00 63.69 88 ALA A CA 1
ATOM 714 C C . ALA A 1 88 ? 19.218 20.730 26.025 1.00 63.69 88 ALA A C 1
ATOM 716 O O . ALA A 1 88 ? 20.125 20.878 26.833 1.00 63.69 88 ALA A O 1
ATOM 717 N N . ASP A 1 89 ? 18.104 20.051 26.299 1.00 63.09 89 ASP A N 1
ATOM 718 C CA . ASP A 1 89 ? 17.768 19.525 27.628 1.00 63.09 89 ASP A CA 1
ATOM 719 C C . ASP A 1 89 ? 18.261 18.076 27.811 1.00 63.09 89 ASP A C 1
ATOM 721 O O . ASP A 1 89 ? 18.093 17.470 28.869 1.00 63.09 89 ASP A O 1
ATOM 725 N N . MET A 1 90 ? 18.859 17.493 26.765 1.00 65.19 90 MET A N 1
ATOM 726 C CA . MET A 1 90 ? 19.238 16.087 26.721 1.00 65.19 90 MET A CA 1
ATOM 727 C C . MET A 1 90 ? 20.759 15.917 26.876 1.00 65.19 90 MET A C 1
ATOM 729 O O . MET A 1 90 ? 21.514 16.468 26.074 1.00 65.19 90 MET A O 1
ATOM 733 N N . PRO A 1 91 ? 21.230 15.101 27.841 1.00 69.94 91 PRO A N 1
ATOM 734 C CA . PRO A 1 91 ? 22.631 14.693 27.931 1.00 69.94 91 PRO A CA 1
ATOM 735 C C . PRO A 1 91 ? 23.130 14.094 26.609 1.00 69.94 91 PRO A C 1
ATOM 737 O O . PRO A 1 91 ? 22.385 13.370 25.941 1.00 69.94 91 PRO A O 1
ATOM 740 N N . TYR A 1 92 ? 24.391 14.342 26.242 1.00 67.00 92 TYR A N 1
ATOM 741 C CA . TYR A 1 92 ? 24.961 13.891 24.963 1.00 67.00 92 TYR A CA 1
ATOM 742 C C . TYR A 1 92 ? 24.806 12.379 24.722 1.00 67.00 92 TYR A C 1
ATOM 744 O O . TYR A 1 92 ? 24.414 11.972 23.624 1.00 67.00 92 TYR A O 1
ATOM 752 N N . ASP A 1 93 ? 24.985 11.558 25.756 1.00 67.25 93 ASP A N 1
ATOM 753 C CA . ASP A 1 93 ? 24.814 10.100 25.672 1.00 67.25 93 ASP A CA 1
ATOM 754 C C . ASP A 1 93 ? 23.367 9.708 25.352 1.00 67.25 93 ASP A C 1
ATOM 756 O O . ASP A 1 93 ? 23.100 8.814 24.544 1.00 67.25 93 ASP A O 1
ATOM 760 N N . LYS A 1 94 ? 22.400 10.446 25.913 1.00 64.12 94 LYS A N 1
ATOM 761 C CA . LYS A 1 94 ? 20.980 10.247 25.619 1.00 64.12 94 LYS A CA 1
ATOM 762 C C . LYS A 1 94 ? 20.633 10.689 24.201 1.00 64.12 94 LYS A C 1
ATOM 764 O O . LYS A 1 94 ? 19.814 10.020 23.575 1.00 64.12 94 LYS A O 1
ATOM 769 N N . ILE A 1 95 ? 21.257 11.731 23.644 1.00 65.38 95 ILE A N 1
ATOM 770 C CA . ILE A 1 95 ? 21.023 12.152 22.246 1.00 65.38 95 ILE A CA 1
ATOM 771 C C . ILE A 1 95 ? 21.407 11.032 21.272 1.00 65.38 95 ILE A C 1
ATOM 773 O O . ILE A 1 95 ? 20.654 10.746 20.333 1.00 65.38 95 ILE A O 1
ATOM 777 N N . CYS A 1 96 ? 22.547 10.379 21.522 1.00 57.22 96 CYS A N 1
ATOM 778 C CA . CYS A 1 96 ? 23.068 9.294 20.691 1.00 57.22 96 CYS A CA 1
ATOM 779 C C . CYS A 1 96 ? 22.117 8.086 20.640 1.00 57.22 96 CYS A C 1
ATOM 781 O O . CYS A 1 96 ? 22.007 7.429 19.611 1.00 57.22 96 CYS A O 1
ATOM 783 N N . ILE A 1 97 ? 21.363 7.844 21.714 1.00 61.31 97 ILE A N 1
ATOM 784 C CA . ILE A 1 97 ? 20.387 6.748 21.811 1.00 61.31 97 ILE A CA 1
ATOM 785 C C . ILE A 1 97 ? 18.998 7.182 21.311 1.00 61.31 97 ILE A C 1
ATOM 787 O O . ILE A 1 97 ? 18.291 6.429 20.637 1.00 61.31 97 ILE A O 1
ATOM 791 N N . THR A 1 98 ? 18.600 8.418 21.603 1.00 62.25 98 THR A N 1
ATOM 792 C CA . THR A 1 98 ? 17.226 8.899 21.405 1.00 62.25 98 THR A CA 1
ATOM 793 C C . THR A 1 98 ? 16.901 9.178 19.940 1.00 62.25 98 THR A C 1
ATOM 795 O O . THR A 1 98 ? 15.787 8.898 19.495 1.00 62.25 98 THR A O 1
ATOM 798 N N . LEU A 1 99 ? 17.864 9.668 19.150 1.00 65.44 99 LEU A N 1
ATOM 799 C CA . LEU A 1 99 ? 17.666 9.891 17.713 1.00 65.44 99 LEU A CA 1
ATOM 800 C C . LEU A 1 99 ? 17.486 8.572 16.931 1.00 65.44 99 LEU A C 1
ATOM 802 O O . LEU A 1 99 ? 16.507 8.464 16.184 1.00 65.44 99 LEU A O 1
ATOM 806 N N . PRO A 1 100 ? 18.331 7.539 17.126 1.00 64.88 100 PRO A N 1
ATOM 807 C CA . PRO A 1 100 ? 18.046 6.195 16.627 1.00 64.88 100 PRO A CA 1
ATOM 808 C C . PRO A 1 100 ? 16.737 5.621 17.177 1.00 64.88 100 PRO A C 1
ATOM 810 O O . PRO A 1 100 ? 15.980 5.018 16.422 1.00 64.88 100 PRO A O 1
ATOM 813 N N . GLY A 1 101 ? 16.414 5.862 18.452 1.00 62.72 101 GLY A N 1
ATOM 814 C CA . GLY A 1 101 ? 15.149 5.442 19.063 1.00 62.72 101 GLY A CA 1
ATOM 815 C C . GLY A 1 101 ? 13.914 6.019 18.361 1.00 62.72 101 GLY A C 1
ATOM 816 O O . GLY A 1 101 ? 12.958 5.291 18.096 1.00 62.72 101 GLY A O 1
ATOM 817 N N . ALA A 1 102 ? 13.945 7.298 17.971 1.00 61.56 102 ALA A N 1
ATOM 818 C CA . ALA A 1 102 ? 12.908 7.918 17.143 1.00 61.56 102 ALA A CA 1
ATOM 819 C C . ALA A 1 102 ? 12.808 7.249 15.763 1.00 61.56 102 ALA A C 1
ATOM 821 O O . ALA A 1 102 ? 11.717 7.012 15.248 1.00 61.56 102 ALA A O 1
ATOM 822 N N . PHE A 1 103 ? 13.951 6.907 15.171 1.00 65.62 103 PHE A N 1
ATOM 823 C CA . PHE A 1 103 ? 14.026 6.262 13.865 1.00 65.62 103 PHE A CA 1
ATOM 824 C C . PHE A 1 103 ? 13.480 4.821 13.877 1.00 65.62 103 PHE A C 1
ATOM 826 O O . PHE A 1 103 ? 12.811 4.408 12.927 1.00 65.62 103 PHE A O 1
ATOM 833 N N . VAL A 1 104 ? 13.691 4.091 14.980 1.00 62.56 104 VAL A N 1
ATOM 834 C CA . VAL A 1 104 ? 13.098 2.769 15.243 1.00 62.56 104 VAL A CA 1
ATOM 835 C C . VAL A 1 104 ? 11.596 2.884 15.507 1.00 62.56 104 VAL A C 1
ATOM 837 O O . VAL A 1 104 ? 10.827 2.150 14.892 1.00 62.56 104 VAL A O 1
ATOM 840 N N . LYS A 1 105 ? 11.158 3.844 16.339 1.00 61.81 105 LYS A N 1
ATOM 841 C CA . LYS A 1 105 ? 9.727 4.105 16.597 1.00 61.81 105 LYS A CA 1
ATOM 842 C C . LYS A 1 105 ? 8.946 4.405 15.315 1.00 61.81 105 LYS A C 1
ATOM 8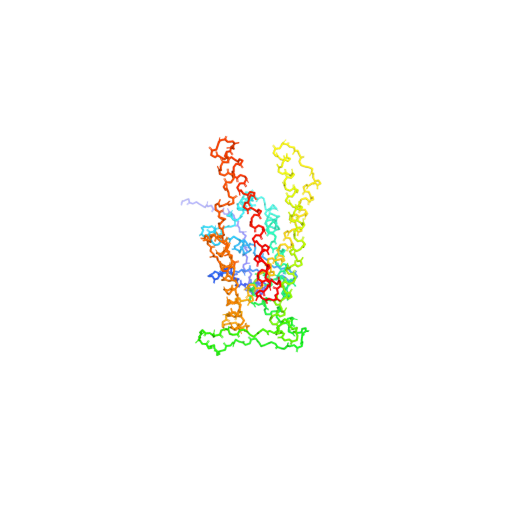44 O O . LYS A 1 105 ? 7.805 3.980 15.180 1.00 61.81 105 LYS A O 1
ATOM 849 N N . LEU A 1 106 ? 9.559 5.109 14.364 1.00 65.06 106 LEU A N 1
ATOM 850 C CA . LEU A 1 106 ? 8.935 5.450 13.083 1.00 65.06 106 LEU A CA 1
ATOM 851 C C . LEU A 1 106 ? 8.969 4.308 12.052 1.00 65.06 106 LEU A C 1
ATOM 853 O O . LEU A 1 106 ? 8.467 4.491 10.947 1.00 65.06 106 LEU A O 1
ATOM 857 N N . SER A 1 107 ? 9.570 3.152 12.369 1.00 69.38 107 SER A N 1
ATOM 858 C CA . SER A 1 107 ? 9.666 1.973 11.489 1.00 69.38 107 SER A CA 1
ATOM 859 C C . SER A 1 107 ? 10.255 2.227 10.088 1.00 69.38 107 SER A C 1
ATOM 861 O O . SER A 1 107 ? 10.149 1.383 9.198 1.00 69.38 107 SER A O 1
ATOM 863 N N . GLN A 1 108 ? 10.960 3.342 9.872 1.00 74.81 108 GLN A N 1
ATOM 864 C CA . GLN A 1 108 ? 11.424 3.728 8.533 1.00 74.81 108 GLN A CA 1
ATOM 865 C C . GLN A 1 108 ? 12.497 2.797 7.964 1.00 74.81 108 GLN A C 1
ATOM 867 O O . GLN A 1 108 ? 12.577 2.596 6.753 1.00 74.81 108 GLN A O 1
ATOM 872 N N . ILE A 1 109 ? 13.322 2.192 8.824 1.00 79.25 109 ILE A N 1
ATOM 873 C CA . ILE A 1 109 ? 14.281 1.167 8.388 1.00 79.25 109 ILE A CA 1
ATOM 874 C C . ILE A 1 109 ? 13.537 -0.022 7.787 1.00 79.25 109 ILE A C 1
ATOM 876 O O . ILE A 1 109 ? 13.974 -0.558 6.770 1.00 79.25 109 ILE A O 1
ATOM 880 N N . ASN A 1 110 ? 12.418 -0.429 8.390 1.00 79.88 110 ASN A N 1
ATOM 881 C CA . ASN A 1 110 ? 11.618 -1.539 7.888 1.00 79.88 110 ASN A CA 1
ATOM 882 C C . ASN A 1 110 ? 10.987 -1.189 6.537 1.00 79.88 110 ASN A C 1
ATOM 884 O O . ASN A 1 110 ? 11.047 -2.015 5.627 1.00 79.88 110 ASN A O 1
ATOM 888 N N . ASP A 1 111 ? 10.514 0.049 6.358 1.00 80.69 111 ASP A N 1
ATOM 889 C CA . ASP A 1 111 ? 10.059 0.542 5.052 1.00 80.69 111 ASP A CA 1
ATOM 890 C C . ASP A 1 111 ? 11.171 0.448 3.999 1.00 80.69 111 ASP A C 1
ATOM 892 O O . ASP A 1 111 ? 10.976 -0.122 2.922 1.00 80.69 111 ASP A O 1
ATOM 896 N N . TYR A 1 112 ? 12.367 0.954 4.314 1.00 85.06 112 TYR A N 1
ATOM 897 C CA . TYR A 1 112 ? 13.516 0.893 3.413 1.00 85.06 112 TYR A CA 1
ATOM 898 C C . TYR A 1 112 ? 13.926 -0.546 3.095 1.00 85.06 112 TYR A C 1
ATOM 900 O O . TYR A 1 112 ? 14.133 -0.866 1.926 1.00 85.06 112 TYR A O 1
ATOM 908 N N . ARG A 1 113 ? 13.955 -1.437 4.090 1.00 83.19 113 ARG A N 1
ATOM 909 C CA . ARG A 1 113 ? 14.221 -2.873 3.906 1.00 83.19 113 ARG A CA 1
ATOM 910 C C . ARG A 1 113 ? 13.151 -3.564 3.057 1.00 83.19 113 ARG A C 1
ATOM 912 O O . ARG A 1 113 ? 13.466 -4.430 2.246 1.00 83.19 113 ARG A O 1
ATOM 919 N N . GLY A 1 114 ? 11.884 -3.190 3.213 1.00 82.31 114 GLY A N 1
ATOM 920 C CA . GLY A 1 114 ? 10.802 -3.686 2.364 1.00 82.31 114 GLY A CA 1
ATOM 921 C C . GLY A 1 114 ? 11.002 -3.261 0.910 1.00 82.31 114 GLY A C 1
ATOM 922 O O . GLY A 1 114 ? 10.898 -4.075 -0.006 1.00 82.31 114 GLY A O 1
ATOM 923 N N . VAL A 1 115 ? 11.361 -1.995 0.704 1.00 84.19 115 VAL A N 1
ATOM 924 C CA . VAL A 1 115 ? 11.656 -1.404 -0.606 1.00 84.19 115 VAL A CA 1
ATOM 925 C C . VAL A 1 115 ? 12.865 -2.071 -1.271 1.00 84.19 115 VAL A C 1
ATOM 927 O O . VAL A 1 115 ? 12.784 -2.417 -2.450 1.00 84.19 115 VAL A O 1
ATOM 930 N N . THR A 1 116 ? 13.964 -2.293 -0.543 1.00 86.19 116 THR A N 1
ATOM 931 C CA . THR A 1 116 ? 15.147 -2.990 -1.078 1.00 86.19 116 THR A CA 1
ATOM 932 C C . THR A 1 116 ? 14.837 -4.423 -1.472 1.00 86.19 116 THR A C 1
ATOM 934 O O . THR A 1 116 ? 15.212 -4.841 -2.565 1.00 86.19 116 THR A O 1
ATOM 937 N N . PHE A 1 117 ? 14.118 -5.147 -0.612 1.00 84.81 117 PHE A N 1
ATOM 938 C CA . PHE A 1 117 ? 13.730 -6.534 -0.848 1.00 84.81 117 PHE A CA 1
ATOM 939 C C . PHE A 1 117 ? 12.861 -6.680 -2.100 1.00 84.81 117 PHE A C 1
ATOM 941 O O . PHE A 1 117 ? 13.043 -7.619 -2.867 1.00 84.81 117 PHE A O 1
ATOM 948 N N . ILE A 1 118 ? 11.930 -5.747 -2.322 1.00 84.44 118 ILE A N 1
ATOM 949 C CA . ILE A 1 118 ? 11.033 -5.794 -3.481 1.00 84.44 118 ILE A CA 1
ATOM 950 C C . ILE A 1 118 ? 11.766 -5.409 -4.765 1.00 84.44 118 ILE A C 1
ATOM 952 O O . ILE A 1 118 ? 11.610 -6.100 -5.759 1.00 84.44 118 ILE A O 1
ATOM 956 N N . ALA A 1 119 ? 12.518 -4.305 -4.768 1.00 86.56 119 ALA A N 1
ATOM 957 C CA . ALA A 1 119 ? 13.078 -3.726 -5.993 1.00 86.56 119 ALA A CA 1
ATOM 958 C C . ALA A 1 119 ? 14.517 -4.142 -6.314 1.00 86.56 119 ALA A C 1
ATOM 960 O O . ALA A 1 119 ? 15.087 -3.609 -7.263 1.00 86.56 119 ALA A O 1
ATOM 961 N N . HIS A 1 120 ? 15.113 -5.040 -5.526 1.00 88.25 120 HIS A N 1
ATOM 962 C CA . HIS A 1 120 ? 16.501 -5.478 -5.697 1.00 88.25 120 HIS A CA 1
ATOM 963 C C . HIS A 1 120 ? 17.487 -4.293 -5.749 1.00 88.25 120 HIS A C 1
ATOM 965 O O . HIS A 1 120 ? 18.362 -4.204 -6.607 1.00 88.25 120 HIS A O 1
ATOM 971 N N . VAL A 1 121 ? 17.318 -3.339 -4.826 1.00 90.50 121 VAL A N 1
ATOM 972 C CA . VAL A 1 121 ? 18.195 -2.163 -4.680 1.00 90.50 121 VAL A CA 1
ATOM 973 C C . VAL A 1 121 ? 18.922 -2.190 -3.341 1.00 90.50 121 VAL A C 1
ATOM 975 O O . VAL A 1 121 ? 18.420 -2.749 -2.371 1.00 90.50 121 VAL A O 1
ATOM 978 N N . SER A 1 122 ? 20.080 -1.533 -3.253 1.00 90.81 122 SER A N 1
ATOM 979 C CA . SER A 1 122 ? 20.777 -1.348 -1.975 1.00 90.81 122 SER A CA 1
ATOM 980 C C . SER A 1 122 ? 19.973 -0.474 -1.002 1.00 90.81 122 SER A C 1
ATOM 982 O O . SER A 1 122 ? 19.197 0.395 -1.417 1.00 90.81 122 SER A O 1
ATOM 984 N N . LEU A 1 123 ? 20.187 -0.654 0.308 1.00 88.81 123 LEU A N 1
ATOM 985 C CA . LEU A 1 123 ? 19.533 0.160 1.345 1.00 88.81 123 LEU A CA 1
ATOM 986 C C . LEU A 1 123 ? 19.868 1.646 1.188 1.00 88.81 123 LEU A C 1
ATOM 988 O O . LEU A 1 123 ? 18.986 2.493 1.302 1.00 88.81 123 LEU A O 1
ATOM 992 N N . PHE A 1 124 ? 21.094 1.954 0.774 1.00 88.56 124 PHE A N 1
ATOM 993 C CA . PHE A 1 124 ? 21.491 3.302 0.388 1.00 88.56 124 PHE A CA 1
ATOM 994 C C . PHE A 1 124 ? 20.586 3.882 -0.715 1.00 88.56 124 PHE A C 1
ATOM 996 O O . PHE A 1 124 ? 19.983 4.945 -0.565 1.00 88.56 124 PHE A O 1
ATOM 1003 N N . ASN A 1 125 ? 20.406 3.146 -1.812 1.00 89.12 125 ASN A N 1
ATOM 1004 C CA . ASN A 1 125 ? 19.558 3.568 -2.923 1.00 89.12 125 ASN A CA 1
ATOM 1005 C C . ASN A 1 125 ? 18.071 3.646 -2.546 1.00 89.12 125 ASN A C 1
ATOM 1007 O O . ASN A 1 125 ? 17.332 4.448 -3.120 1.00 89.12 125 ASN A O 1
ATOM 1011 N N . SER A 1 126 ? 17.618 2.862 -1.566 1.00 87.81 126 SER A N 1
ATOM 1012 C CA . SER A 1 126 ? 16.252 2.969 -1.046 1.00 87.81 126 SER A CA 1
ATOM 1013 C C . SER A 1 126 ? 15.980 4.332 -0.390 1.00 87.81 126 SER A C 1
ATOM 1015 O O . SER A 1 126 ? 14.895 4.890 -0.591 1.00 87.81 126 SER A O 1
ATOM 1017 N N . HIS A 1 127 ? 16.982 4.894 0.297 1.00 86.88 127 HIS A N 1
ATOM 1018 C CA . HIS A 1 127 ? 16.905 6.186 0.973 1.00 86.88 127 HIS A CA 1
ATOM 1019 C C . HIS A 1 127 ? 17.170 7.353 0.006 1.00 86.88 127 HIS A C 1
ATOM 1021 O O . HIS A 1 127 ? 16.334 8.253 -0.131 1.00 86.88 127 HIS A O 1
ATOM 1027 N N . TYR A 1 128 ? 18.284 7.319 -0.729 1.00 87.06 128 TYR A N 1
ATOM 1028 C CA . TYR A 1 128 ? 18.749 8.463 -1.519 1.00 87.06 128 TYR A CA 1
ATOM 1029 C C . TYR A 1 128 ? 18.107 8.579 -2.909 1.00 87.06 128 TYR A C 1
ATOM 1031 O O . TYR A 1 128 ? 17.945 9.689 -3.421 1.00 87.06 128 TYR A O 1
ATOM 1039 N N . ARG A 1 129 ? 17.724 7.467 -3.552 1.00 87.00 129 ARG A N 1
ATOM 1040 C CA . ARG A 1 129 ? 17.239 7.490 -4.943 1.00 87.00 129 ARG A CA 1
ATOM 1041 C C . ARG A 1 129 ? 15.715 7.469 -5.033 1.00 87.00 129 ARG A C 1
ATOM 1043 O O . ARG A 1 129 ? 15.009 6.838 -4.249 1.00 87.00 129 ARG A O 1
ATOM 1050 N N . ALA A 1 130 ? 15.198 8.140 -6.061 1.00 85.06 130 ALA A N 1
ATOM 1051 C CA . ALA A 1 130 ? 13.769 8.186 -6.347 1.00 85.06 130 ALA A CA 1
ATOM 1052 C C . ALA A 1 130 ? 13.221 6.826 -6.815 1.00 85.06 130 ALA A C 1
ATOM 1054 O O . ALA A 1 130 ? 13.915 6.037 -7.462 1.00 85.06 130 ALA A O 1
ATOM 1055 N N . ASN A 1 131 ? 11.923 6.600 -6.594 1.00 85.75 131 ASN A N 1
ATOM 1056 C CA . ASN A 1 131 ? 11.243 5.341 -6.931 1.00 85.75 131 ASN A CA 1
ATOM 1057 C C . ASN A 1 131 ? 11.308 4.968 -8.425 1.00 85.75 131 ASN A C 1
ATOM 1059 O O . ASN A 1 131 ? 11.200 3.793 -8.759 1.00 85.75 131 ASN A O 1
ATOM 1063 N N . ARG A 1 132 ? 11.547 5.938 -9.324 1.00 84.88 132 ARG A N 1
ATOM 1064 C CA . ARG A 1 132 ? 11.750 5.689 -10.765 1.00 84.88 132 ARG A CA 1
ATOM 1065 C C . ARG A 1 132 ? 12.888 4.697 -11.024 1.00 84.88 132 ARG A C 1
ATOM 1067 O O . ARG A 1 132 ? 12.760 3.864 -11.909 1.00 84.88 132 ARG A O 1
ATOM 1074 N N . MET A 1 133 ? 14.012 4.833 -10.319 1.00 86.75 133 MET A N 1
ATOM 1075 C CA . MET A 1 133 ? 15.143 3.915 -10.498 1.00 86.75 133 MET A CA 1
ATOM 1076 C C . MET A 1 133 ? 14.780 2.528 -9.964 1.00 86.75 133 MET A C 1
ATOM 1078 O O . MET A 1 133 ? 14.967 1.539 -10.652 1.00 86.75 133 MET A O 1
ATOM 1082 N N . LYS A 1 134 ? 14.136 2.478 -8.797 1.00 89.00 134 LYS A N 1
ATOM 1083 C CA . LYS A 1 134 ? 13.729 1.229 -8.150 1.00 89.00 134 LYS A CA 1
ATOM 1084 C C . LYS A 1 134 ? 12.778 0.394 -9.024 1.00 89.00 134 LYS A C 1
ATOM 1086 O O . LYS A 1 134 ? 12.895 -0.820 -9.059 1.00 89.00 134 LYS A O 1
ATOM 1091 N N . ILE A 1 135 ? 11.856 1.035 -9.746 1.00 87.88 135 ILE A N 1
ATOM 1092 C CA . ILE A 1 135 ? 10.969 0.339 -10.696 1.00 87.88 135 ILE A CA 1
ATOM 1093 C C . ILE A 1 135 ? 11.726 -0.212 -11.900 1.00 87.88 135 ILE A C 1
ATOM 1095 O O . ILE A 1 135 ? 11.373 -1.283 -12.376 1.00 87.88 135 ILE A O 1
ATOM 1099 N N . ARG A 1 136 ? 12.742 0.506 -12.392 1.00 86.88 136 ARG A N 1
ATOM 1100 C CA . ARG A 1 136 ? 13.570 0.018 -13.500 1.00 86.88 136 ARG A CA 1
ATOM 1101 C C . ARG A 1 136 ? 14.320 -1.242 -13.089 1.00 86.88 136 ARG A C 1
ATOM 1103 O O . ARG A 1 136 ? 14.092 -2.270 -13.698 1.00 86.88 136 ARG A O 1
ATOM 1110 N N . ASN A 1 137 ? 15.025 -1.205 -11.959 1.00 89.69 137 ASN A N 1
ATOM 1111 C CA . ASN A 1 137 ? 15.705 -2.387 -11.424 1.00 89.69 137 ASN A CA 1
ATOM 1112 C C . ASN A 1 137 ? 14.751 -3.572 -11.210 1.00 89.69 137 ASN A C 1
ATOM 1114 O O . ASN A 1 137 ? 15.102 -4.711 -11.499 1.00 89.69 137 ASN A O 1
ATOM 1118 N N . LEU A 1 138 ? 13.533 -3.304 -10.725 1.00 89.94 138 LEU A N 1
ATOM 1119 C CA . LEU A 1 138 ? 12.509 -4.333 -10.594 1.00 89.94 138 LEU A CA 1
ATOM 1120 C C . LEU A 1 138 ? 12.148 -4.948 -11.952 1.00 89.94 138 LEU A C 1
ATOM 1122 O O . LEU A 1 138 ? 12.129 -6.166 -12.072 1.00 89.94 138 LEU A O 1
ATOM 1126 N N . LEU A 1 139 ? 11.862 -4.121 -12.960 1.00 88.81 139 LEU A N 1
ATOM 1127 C CA . LEU A 1 139 ? 11.539 -4.579 -14.313 1.00 88.81 139 LEU A CA 1
ATOM 1128 C C . LEU A 1 139 ? 12.686 -5.354 -14.948 1.00 88.81 139 LEU A C 1
ATOM 1130 O O . LEU A 1 139 ? 12.436 -6.420 -15.496 1.00 88.81 139 LEU A O 1
ATOM 1134 N N . ASP A 1 140 ? 13.913 -4.858 -14.818 1.00 88.94 140 ASP A N 1
ATOM 1135 C CA . ASP A 1 140 ? 15.112 -5.501 -15.349 1.00 88.94 140 ASP A CA 1
ATOM 1136 C C . ASP A 1 140 ? 15.292 -6.894 -14.728 1.00 88.94 140 ASP A C 1
ATOM 1138 O O . ASP A 1 140 ? 15.544 -7.861 -15.440 1.00 88.94 140 ASP A O 1
ATOM 1142 N N . ALA A 1 141 ? 15.044 -7.041 -13.420 1.00 89.94 141 ALA A N 1
ATOM 1143 C CA . ALA A 1 141 ? 15.088 -8.341 -12.750 1.00 89.94 141 ALA A CA 1
ATOM 1144 C C . ALA A 1 141 ? 14.026 -9.329 -13.273 1.00 89.94 141 ALA A C 1
ATOM 1146 O O . ALA A 1 141 ? 14.280 -10.533 -13.321 1.00 89.94 141 ALA A O 1
ATOM 1147 N N . TYR A 1 142 ? 12.836 -8.854 -13.660 1.00 90.06 142 TYR A N 1
ATOM 1148 C CA . TYR A 1 142 ? 11.817 -9.707 -14.287 1.00 90.06 142 TYR A CA 1
ATOM 1149 C C . TYR A 1 142 ? 12.097 -9.989 -15.761 1.00 90.06 142 TYR A C 1
ATOM 1151 O O . TYR A 1 142 ? 11.791 -11.087 -16.219 1.00 90.06 142 TYR A O 1
ATOM 1159 N N . ALA A 1 143 ? 12.651 -9.020 -16.489 1.00 89.75 143 ALA A N 1
ATOM 1160 C CA . ALA A 1 143 ? 13.038 -9.172 -17.885 1.00 89.75 143 ALA A CA 1
ATOM 1161 C C . ALA A 1 143 ? 14.152 -10.216 -18.011 1.00 89.75 143 ALA A C 1
ATOM 1163 O O . ALA A 1 143 ? 14.016 -11.154 -18.788 1.00 89.75 143 ALA A O 1
ATOM 1164 N N . PHE A 1 144 ? 15.169 -10.130 -17.148 1.00 90.06 144 PHE A N 1
ATOM 1165 C CA . PHE A 1 144 ? 16.260 -11.098 -17.074 1.00 90.06 144 PHE A CA 1
ATOM 1166 C C . PHE A 1 144 ? 15.759 -12.524 -16.811 1.00 90.06 144 PHE A C 1
ATOM 1168 O O . PHE A 1 144 ? 16.161 -13.454 -17.489 1.00 90.06 144 PHE A O 1
ATOM 1175 N N . LYS A 1 145 ? 14.802 -12.704 -15.890 1.00 88.94 145 LYS A N 1
ATOM 1176 C CA . LYS A 1 145 ? 14.185 -14.018 -15.608 1.00 88.94 145 LYS A CA 1
ATOM 1177 C C . LYS A 1 145 ? 13.369 -14.606 -16.764 1.00 88.94 145 LYS A C 1
ATOM 1179 O O . LYS A 1 145 ? 12.891 -15.730 -16.647 1.00 88.94 145 LYS A O 1
ATOM 1184 N N . ARG A 1 146 ? 13.107 -13.820 -17.802 1.00 86.75 146 ARG A N 1
ATOM 1185 C CA . ARG A 1 146 ? 12.309 -14.195 -18.972 1.00 86.75 146 ARG A CA 1
ATOM 1186 C C . ARG A 1 146 ? 13.126 -14.149 -20.259 1.00 86.75 146 ARG A C 1
ATOM 1188 O O . ARG A 1 146 ? 12.524 -14.167 -21.327 1.00 86.75 146 ARG A O 1
ATOM 1195 N N . ASP A 1 147 ? 14.446 -14.003 -20.149 1.00 87.31 147 ASP A N 1
ATOM 1196 C CA . ASP A 1 147 ? 15.355 -13.838 -21.284 1.00 87.31 147 ASP A CA 1
ATOM 1197 C C . ASP A 1 147 ? 14.925 -12.696 -22.224 1.00 87.31 147 ASP A C 1
ATOM 1199 O O . ASP A 1 147 ? 15.034 -12.764 -23.446 1.00 87.31 147 ASP A O 1
ATOM 1203 N N . MET A 1 148 ? 14.403 -11.614 -21.634 1.00 87.56 148 MET A N 1
ATOM 1204 C CA . MET A 1 148 ? 13.977 -10.409 -22.340 1.00 87.56 148 MET A CA 1
ATOM 1205 C C . MET A 1 148 ? 14.976 -9.274 -22.127 1.00 87.56 148 MET A C 1
ATOM 1207 O O . MET A 1 148 ? 15.456 -9.045 -21.016 1.00 87.56 148 MET A O 1
ATOM 1211 N N . ILE A 1 149 ? 15.197 -8.480 -23.175 1.00 80.69 149 ILE A N 1
ATOM 1212 C CA . ILE A 1 149 ? 15.968 -7.236 -23.102 1.00 80.69 149 ILE A CA 1
ATOM 1213 C C . ILE A 1 149 ? 14.996 -6.055 -23.071 1.00 80.69 149 ILE A C 1
ATOM 1215 O O . ILE A 1 149 ? 14.049 -5.987 -23.856 1.00 80.69 149 ILE A O 1
ATOM 1219 N N . PHE A 1 150 ? 15.226 -5.112 -22.158 1.00 74.38 150 PHE A N 1
ATOM 1220 C CA . PHE A 1 150 ? 14.410 -3.910 -22.010 1.00 74.38 150 PHE A CA 1
ATOM 1221 C C . PHE A 1 150 ? 15.194 -2.664 -22.444 1.00 74.38 150 PHE A C 1
ATOM 1223 O O . PHE A 1 150 ? 16.314 -2.430 -21.992 1.00 74.38 150 PHE A O 1
ATOM 1230 N N . SER A 1 151 ? 14.602 -1.840 -23.313 1.00 77.56 151 SER A N 1
ATOM 1231 C CA . SER A 1 151 ? 15.212 -0.575 -23.733 1.00 77.56 151 SER A CA 1
ATOM 1232 C C . SER A 1 151 ? 15.063 0.488 -22.648 1.00 77.56 151 SER A C 1
ATOM 1234 O O . SER A 1 151 ? 13.971 0.761 -22.159 1.00 77.56 151 SER A O 1
ATOM 1236 N N . SER A 1 152 ? 16.165 1.150 -22.304 1.00 74.88 152 SER A N 1
ATOM 1237 C CA . SER A 1 152 ? 16.171 2.280 -21.369 1.00 74.88 152 SER A CA 1
ATOM 1238 C C . SER A 1 152 ? 15.982 3.640 -22.053 1.00 74.88 152 SER A C 1
ATOM 1240 O O . SER A 1 152 ? 15.993 4.673 -21.371 1.00 74.88 152 SER A O 1
ATOM 1242 N N . ARG A 1 153 ? 15.791 3.651 -23.381 1.00 77.12 153 ARG A N 1
ATOM 1243 C CA . ARG A 1 153 ? 15.578 4.870 -24.168 1.00 77.12 153 ARG A CA 1
ATOM 1244 C C . ARG A 1 153 ? 14.219 5.485 -23.846 1.00 77.12 153 ARG A C 1
ATOM 1246 O O . ARG A 1 153 ? 13.232 4.789 -23.626 1.00 77.12 153 ARG A O 1
ATOM 1253 N N . VAL A 1 154 ? 14.178 6.811 -23.790 1.00 78.19 154 VAL A N 1
ATOM 1254 C CA . VAL A 1 154 ? 12.920 7.551 -23.658 1.00 78.19 154 VAL A CA 1
ATOM 1255 C C . VAL A 1 154 ? 12.274 7.622 -25.038 1.00 78.19 154 VAL A C 1
ATOM 1257 O O . VAL A 1 154 ? 12.975 7.811 -26.025 1.00 78.19 154 VAL A O 1
ATOM 1260 N N . CYS A 1 155 ? 10.953 7.463 -25.111 1.00 69.50 155 CYS A N 1
ATOM 1261 C CA . CYS A 1 155 ? 10.230 7.663 -26.364 1.00 69.50 155 CYS A CA 1
ATOM 1262 C C . CYS A 1 155 ? 10.326 9.137 -26.783 1.00 69.50 155 CYS A C 1
ATOM 1264 O O . CYS A 1 155 ? 9.861 10.016 -26.057 1.00 69.50 155 CYS A O 1
ATOM 1266 N N . GLU A 1 156 ? 10.936 9.398 -27.937 1.00 67.25 156 GLU A N 1
ATOM 1267 C CA . GLU A 1 156 ? 11.069 10.747 -28.510 1.00 67.25 156 GLU A CA 1
ATOM 1268 C C . GLU A 1 156 ? 9.797 11.155 -29.270 1.00 67.25 156 GLU A C 1
ATOM 1270 O O . GLU A 1 156 ? 9.342 12.294 -29.163 1.00 67.25 156 GLU A O 1
ATOM 1275 N N . ASN A 1 157 ? 9.150 10.188 -29.930 1.00 63.47 157 ASN A N 1
ATOM 1276 C CA . ASN A 1 157 ? 7.913 10.382 -30.682 1.00 63.47 157 ASN A CA 1
ATOM 1277 C C . ASN A 1 157 ? 6.701 10.093 -29.793 1.00 63.47 157 ASN A C 1
ATOM 1279 O O . ASN A 1 157 ? 6.249 8.957 -29.672 1.00 63.47 157 ASN A O 1
ATOM 1283 N N . ILE A 1 158 ? 6.197 11.131 -29.129 1.00 64.12 158 ILE A N 1
ATOM 1284 C CA . ILE A 1 158 ? 4.986 11.044 -28.311 1.00 64.12 158 ILE A CA 1
ATOM 1285 C C . ILE A 1 158 ? 3.839 11.624 -29.132 1.00 64.12 158 ILE A C 1
ATOM 1287 O O . ILE A 1 158 ? 3.710 12.846 -29.239 1.00 64.12 158 ILE A O 1
ATOM 1291 N N . GLU A 1 159 ? 2.993 10.763 -29.689 1.00 59.84 159 GLU A N 1
ATOM 1292 C CA . GLU A 1 159 ? 1.741 11.201 -30.302 1.00 59.84 159 GLU A CA 1
ATOM 1293 C C . GLU A 1 159 ? 0.879 11.914 -29.243 1.00 59.84 159 GLU A C 1
ATOM 1295 O O . GLU A 1 159 ? 0.554 11.373 -28.177 1.00 59.84 159 GLU A O 1
ATOM 1300 N N . LYS A 1 160 ? 0.553 13.184 -29.509 1.00 55.97 160 LYS A N 1
ATOM 1301 C CA . LYS A 1 160 ? -0.294 14.019 -28.650 1.00 55.97 160 LYS A CA 1
ATOM 1302 C C . LYS A 1 160 ? -1.753 13.823 -29.068 1.00 55.97 160 LYS A C 1
ATOM 1304 O O . LYS A 1 160 ? -2.158 14.318 -30.111 1.00 55.97 160 LYS A O 1
ATOM 1309 N N . GLY A 1 161 ? -2.555 13.147 -28.246 1.00 56.38 161 GLY A N 1
ATOM 1310 C CA . GLY A 1 161 ? -3.984 12.962 -28.518 1.00 56.38 161 GLY A CA 1
ATOM 1311 C C . GLY A 1 161 ? -4.712 12.110 -27.476 1.00 56.38 161 GLY A C 1
ATOM 1312 O O . GLY A 1 161 ? -4.092 11.446 -26.645 1.00 56.38 161 GLY A O 1
ATOM 1313 N N . LYS A 1 162 ? -6.053 12.140 -27.500 1.00 49.38 162 LYS A N 1
ATOM 1314 C CA . LYS A 1 162 ? -6.892 11.175 -26.771 1.00 49.38 162 LYS A CA 1
ATOM 1315 C C . LYS A 1 162 ? -6.916 9.872 -27.570 1.00 49.38 162 LYS A C 1
ATOM 1317 O O . LYS A 1 162 ? -7.602 9.795 -28.581 1.00 49.38 162 LYS A O 1
ATOM 1322 N N . TYR A 1 163 ? -6.206 8.853 -27.099 1.00 53.69 163 TYR A N 1
ATOM 1323 C CA . TYR A 1 163 ? -6.284 7.522 -27.694 1.00 53.69 163 TYR A CA 1
ATOM 1324 C C . TYR A 1 163 ? -7.675 6.916 -27.448 1.00 53.69 163 TYR A C 1
ATOM 1326 O O . TYR A 1 163 ? -8.113 6.855 -26.288 1.00 53.69 163 TYR A O 1
ATOM 1334 N N . PRO A 1 164 ? -8.378 6.433 -28.487 1.00 46.31 164 PRO A N 1
ATOM 1335 C CA . PRO A 1 164 ? -9.527 5.565 -28.291 1.00 46.31 164 PRO A CA 1
ATOM 1336 C C . PRO A 1 164 ? -9.032 4.277 -27.620 1.00 46.31 164 PRO A C 1
ATOM 1338 O O . PRO A 1 164 ? -8.344 3.451 -28.214 1.00 46.31 164 PRO A O 1
ATOM 1341 N N . THR A 1 165 ? -9.336 4.120 -26.333 1.00 43.09 165 THR A N 1
ATOM 1342 C CA . THR A 1 165 ? -8.864 2.990 -25.525 1.00 43.09 165 THR A CA 1
ATOM 1343 C C . THR A 1 165 ? -9.729 1.764 -25.789 1.00 43.09 165 THR A C 1
ATOM 1345 O O . THR A 1 165 ? -10.620 1.432 -25.011 1.00 43.09 165 THR A O 1
ATOM 1348 N N . ARG A 1 166 ? -9.473 1.071 -26.903 1.00 44.78 166 ARG A N 1
ATOM 1349 C CA . ARG A 1 166 ? -10.016 -0.272 -27.136 1.00 44.78 166 ARG A CA 1
ATOM 1350 C C . ARG A 1 166 ? -9.071 -1.285 -26.492 1.00 44.78 166 ARG A C 1
ATOM 1352 O O . ARG A 1 166 ? -8.017 -1.591 -27.034 1.00 44.78 166 ARG A O 1
ATOM 1359 N N . SER A 1 167 ? -9.415 -1.776 -25.303 1.00 57.03 167 SER A N 1
ATOM 1360 C CA . SER A 1 167 ? -8.650 -2.843 -24.654 1.00 57.03 167 SER A CA 1
ATOM 1361 C C . SER A 1 167 ? -9.040 -4.200 -25.243 1.00 57.03 167 SER A C 1
ATOM 1363 O O . SER A 1 167 ? -10.205 -4.597 -25.223 1.00 57.03 167 SER A O 1
ATOM 1365 N N . VAL A 1 168 ? -8.062 -4.927 -25.783 1.00 55.16 168 VAL A N 1
ATOM 1366 C CA . VAL A 1 168 ? -8.258 -6.319 -26.206 1.00 55.16 168 VAL A CA 1
ATOM 1367 C C . VAL A 1 168 ? -8.208 -7.204 -24.963 1.00 55.16 168 VAL A C 1
ATOM 1369 O O . VAL A 1 168 ? -7.239 -7.184 -24.202 1.00 55.16 168 VAL A O 1
ATOM 1372 N N . ARG A 1 169 ? -9.267 -7.985 -24.722 1.00 63.09 169 ARG A N 1
ATOM 1373 C CA . ARG A 1 169 ? -9.291 -8.958 -23.623 1.00 63.09 169 ARG A CA 1
ATOM 1374 C C . ARG A 1 169 ? -8.534 -10.214 -24.053 1.00 63.09 169 ARG A C 1
ATOM 1376 O O . ARG A 1 169 ? -8.951 -10.916 -24.965 1.00 63.09 169 ARG A O 1
ATOM 1383 N N . HIS A 1 170 ? -7.443 -10.534 -23.360 1.00 63.91 170 HIS A N 1
ATOM 1384 C CA . HIS A 1 170 ? -6.665 -11.757 -23.605 1.00 63.91 170 HIS A CA 1
ATOM 1385 C C . HIS A 1 170 ? -7.110 -12.954 -22.742 1.00 63.91 170 HIS A C 1
ATOM 1387 O O . HIS A 1 170 ? -6.361 -13.921 -22.598 1.00 63.91 170 HIS A O 1
ATOM 1393 N N . ASN A 1 171 ? -8.313 -12.894 -22.151 1.00 69.31 171 ASN A N 1
ATOM 1394 C CA . ASN A 1 171 ? -8.895 -13.927 -21.278 1.00 69.31 171 ASN A CA 1
ATOM 1395 C C . ASN A 1 171 ? -7.932 -14.420 -20.182 1.00 69.31 171 ASN A C 1
ATOM 1397 O O . ASN A 1 171 ? -7.896 -15.604 -19.869 1.00 69.31 171 ASN A O 1
ATOM 1401 N N . ASN A 1 172 ? -7.107 -13.514 -19.644 1.00 69.88 172 ASN A N 1
ATOM 1402 C CA . ASN A 1 172 ? -6.092 -13.789 -18.623 1.00 69.88 172 ASN A CA 1
ATOM 1403 C C . ASN A 1 172 ? -5.104 -14.929 -18.948 1.00 69.88 172 ASN A C 1
ATOM 1405 O O . ASN A 1 172 ? -4.419 -15.407 -18.043 1.00 69.88 172 ASN A O 1
ATOM 1409 N N . LYS A 1 173 ? -4.958 -15.316 -20.223 1.00 76.06 173 LYS A N 1
ATOM 1410 C CA . LYS A 1 173 ? -3.997 -16.344 -20.645 1.00 76.06 173 LYS A CA 1
ATOM 1411 C C . LYS A 1 173 ? -2.565 -15.855 -20.431 1.00 76.06 173 LYS A C 1
ATOM 1413 O O . LYS A 1 173 ? -2.200 -14.798 -20.942 1.00 76.06 173 LYS A O 1
ATOM 1418 N N . PHE A 1 174 ? -1.763 -16.621 -19.692 1.00 74.38 174 PHE A N 1
ATOM 1419 C CA . PHE A 1 174 ? -0.400 -16.236 -19.305 1.00 74.38 174 PHE A CA 1
ATOM 1420 C C . PHE A 1 174 ? 0.508 -15.952 -20.508 1.00 74.38 174 PHE A C 1
ATOM 1422 O O . PHE A 1 174 ? 1.181 -14.928 -20.531 1.00 74.38 174 PHE A O 1
ATOM 1429 N N . GLU A 1 175 ? 0.442 -16.791 -21.541 1.00 77.75 175 GLU A N 1
ATOM 1430 C CA . GLU A 1 175 ? 1.207 -16.657 -22.793 1.00 77.75 175 GLU A CA 1
ATOM 1431 C C . GLU A 1 175 ? 0.930 -15.345 -23.540 1.00 77.75 175 GLU A C 1
ATOM 1433 O O . GLU A 1 175 ? 1.760 -14.863 -24.301 1.00 77.75 175 GLU A O 1
ATOM 1438 N N . LYS A 1 176 ? -0.239 -14.740 -23.305 1.00 75.38 176 LYS A N 1
ATOM 1439 C CA . LYS A 1 176 ? -0.663 -13.488 -23.942 1.00 75.38 176 LYS A CA 1
ATOM 1440 C C . LYS A 1 176 ? -0.369 -12.256 -23.081 1.00 75.38 176 LYS A C 1
ATOM 1442 O O . LYS A 1 176 ? -0.704 -11.141 -23.478 1.00 75.38 176 LYS A O 1
ATOM 1447 N N . LYS A 1 177 ? 0.212 -12.430 -21.886 1.00 79.06 177 LYS A N 1
ATOM 1448 C CA . LYS A 1 177 ? 0.549 -11.325 -20.979 1.00 79.06 177 LYS A CA 1
ATOM 1449 C C . LYS A 1 177 ? 1.972 -10.838 -21.248 1.00 79.06 177 LYS A C 1
ATOM 1451 O O . LYS A 1 177 ? 2.944 -11.558 -21.028 1.00 79.06 177 LYS A O 1
ATOM 1456 N N . GLY A 1 178 ? 2.090 -9.569 -21.632 1.00 80.19 178 GLY A N 1
ATOM 1457 C CA . GLY A 1 178 ? 3.380 -8.883 -21.678 1.00 80.19 178 GLY A CA 1
ATOM 1458 C C . GLY A 1 178 ? 4.045 -8.785 -20.297 1.00 80.19 178 GLY A C 1
ATOM 1459 O O . GLY A 1 178 ? 3.415 -9.020 -19.262 1.00 80.19 178 GLY A O 1
ATOM 1460 N N . LEU A 1 179 ? 5.319 -8.382 -20.275 1.00 84.12 179 LEU A N 1
ATOM 1461 C CA . LEU A 1 179 ? 6.128 -8.266 -19.053 1.00 84.12 179 LEU A CA 1
ATOM 1462 C C . LEU A 1 179 ? 5.422 -7.451 -17.955 1.00 84.12 179 LEU A C 1
ATOM 1464 O O . LEU A 1 179 ? 5.330 -7.877 -16.808 1.00 84.12 179 LEU A O 1
ATOM 1468 N N . VAL A 1 180 ? 4.878 -6.292 -18.321 1.00 83.56 180 VAL A N 1
ATOM 1469 C CA . VAL A 1 180 ? 4.277 -5.343 -17.381 1.00 83.56 180 VAL A CA 1
ATOM 1470 C C . VAL A 1 180 ? 3.044 -5.904 -16.647 1.00 83.56 180 VAL A C 1
ATOM 1472 O O . VAL A 1 180 ? 3.049 -5.882 -15.413 1.00 83.56 180 VAL A O 1
ATOM 1475 N N . PRO A 1 181 ? 2.008 -6.433 -17.334 1.00 84.75 181 PRO A N 1
ATOM 1476 C CA . PRO A 1 181 ? 0.892 -7.110 -16.673 1.00 84.75 181 PRO A CA 1
ATOM 1477 C C . PRO A 1 181 ? 1.316 -8.216 -15.704 1.00 84.75 181 PRO A C 1
ATOM 1479 O O . PRO A 1 181 ? 0.765 -8.295 -14.610 1.00 84.75 181 PRO A O 1
ATOM 1482 N N . VAL A 1 182 ? 2.315 -9.028 -16.067 1.00 86.56 182 VAL A N 1
ATOM 1483 C CA . VAL A 1 182 ? 2.809 -10.113 -15.203 1.00 86.56 182 VAL A CA 1
ATOM 1484 C C . VAL A 1 182 ? 3.437 -9.556 -13.932 1.00 86.56 182 VAL A C 1
ATOM 1486 O O . VAL A 1 182 ? 3.139 -10.036 -12.840 1.00 86.56 182 VAL A O 1
ATOM 1489 N N . VAL A 1 183 ? 4.285 -8.532 -14.054 1.00 88.44 183 VAL A N 1
ATOM 1490 C CA . VAL A 1 183 ? 4.908 -7.893 -12.888 1.00 88.44 183 VAL A CA 1
ATOM 1491 C C . VAL A 1 183 ? 3.838 -7.323 -11.960 1.00 88.44 183 VAL A C 1
ATOM 1493 O O . VAL A 1 183 ? 3.891 -7.539 -10.751 1.00 88.44 183 VAL A O 1
ATOM 1496 N N . LEU A 1 184 ? 2.840 -6.625 -12.505 1.00 87.94 184 LEU A N 1
ATOM 1497 C CA . LEU A 1 184 ? 1.752 -6.056 -11.707 1.00 87.94 184 LEU A CA 1
ATOM 1498 C C . LEU A 1 184 ? 0.902 -7.133 -11.021 1.00 87.94 184 LEU A C 1
ATOM 1500 O O . LEU A 1 184 ? 0.533 -6.963 -9.858 1.00 87.94 184 LEU A O 1
ATOM 1504 N N . GLU A 1 185 ? 0.621 -8.237 -11.709 1.00 87.50 185 GLU A N 1
ATOM 1505 C CA . GLU A 1 185 ? -0.112 -9.376 -11.157 1.00 87.50 185 GLU A CA 1
ATOM 1506 C C . GLU A 1 185 ? 0.654 -10.041 -10.007 1.00 87.50 185 GLU A C 1
ATOM 1508 O O . GLU A 1 185 ? 0.092 -10.227 -8.927 1.00 87.50 185 GLU A O 1
ATOM 1513 N N . ASP A 1 186 ? 1.950 -10.316 -10.177 1.00 90.12 186 ASP A N 1
ATOM 1514 C CA . ASP A 1 186 ? 2.774 -10.890 -9.111 1.00 90.12 186 ASP A CA 1
ATOM 1515 C C . ASP A 1 186 ? 2.880 -9.954 -7.894 1.00 90.12 186 ASP A C 1
ATOM 1517 O O . ASP A 1 186 ? 2.683 -10.384 -6.752 1.00 90.12 186 ASP A O 1
ATOM 1521 N N . LEU A 1 187 ? 3.107 -8.653 -8.115 1.00 90.81 187 LEU A N 1
ATOM 1522 C CA . LEU A 1 187 ? 3.123 -7.662 -7.033 1.00 90.81 187 LEU A CA 1
ATOM 1523 C C . LEU A 1 187 ? 1.773 -7.593 -6.305 1.00 90.81 187 LEU A C 1
ATOM 1525 O O . LEU A 1 187 ? 1.742 -7.474 -5.074 1.00 90.81 187 LEU A O 1
ATOM 1529 N N . SER A 1 188 ? 0.661 -7.687 -7.040 1.00 89.06 188 SER A N 1
ATOM 1530 C CA . SER A 1 188 ? -0.686 -7.733 -6.465 1.00 89.06 188 SER A CA 1
ATOM 1531 C C . SER A 1 188 ? -0.889 -8.991 -5.614 1.00 89.06 188 SER A C 1
ATOM 1533 O O . SER A 1 188 ? -1.298 -8.898 -4.454 1.00 89.06 188 SER A O 1
ATOM 1535 N N . ASN A 1 189 ? -0.492 -10.159 -6.123 1.00 90.38 189 ASN A N 1
ATOM 1536 C CA . ASN A 1 189 ? -0.583 -11.435 -5.412 1.00 90.38 189 ASN A CA 1
ATOM 1537 C C . ASN A 1 189 ? 0.280 -11.450 -4.140 1.00 90.38 189 ASN A C 1
ATOM 1539 O O . ASN A 1 189 ? -0.181 -11.863 -3.072 1.00 90.38 189 ASN A O 1
ATOM 1543 N N . LYS A 1 190 ? 1.513 -10.930 -4.201 1.00 91.69 190 LYS A N 1
ATOM 1544 C CA . LYS A 1 190 ? 2.374 -10.739 -3.018 1.00 91.69 190 LYS A CA 1
ATOM 1545 C C . LYS A 1 190 ? 1.716 -9.828 -1.981 1.00 91.69 190 LYS A C 1
ATOM 1547 O O . LYS A 1 190 ? 1.742 -10.126 -0.786 1.00 91.69 190 LYS A O 1
ATOM 1552 N N . LYS A 1 191 ? 1.070 -8.747 -2.426 1.00 90.69 191 LYS A N 1
ATOM 1553 C CA . LYS A 1 191 ? 0.357 -7.816 -1.542 1.00 90.69 191 LYS A CA 1
ATOM 1554 C C . LYS A 1 191 ? -0.833 -8.484 -0.851 1.00 90.69 191 LYS A C 1
ATOM 1556 O O . LYS A 1 191 ? -1.053 -8.226 0.333 1.00 90.69 191 LYS A O 1
ATOM 1561 N N . LEU A 1 192 ? -1.571 -9.351 -1.548 1.00 89.75 192 LEU A N 1
ATOM 1562 C CA . LEU A 1 192 ? -2.649 -10.151 -0.957 1.00 89.75 192 LEU A CA 1
ATOM 1563 C C . LEU A 1 192 ? -2.117 -11.107 0.119 1.00 89.75 192 LEU A C 1
ATOM 1565 O O . LEU A 1 192 ? -2.661 -11.133 1.222 1.00 89.75 192 LEU A O 1
ATOM 1569 N N . LYS A 1 193 ? -0.998 -11.798 -0.142 1.00 91.88 193 LYS A N 1
ATOM 1570 C CA . LYS A 1 193 ? -0.330 -12.660 0.853 1.00 91.88 193 LYS A CA 1
ATOM 1571 C C . LYS A 1 193 ? 0.057 -11.889 2.121 1.00 91.88 193 LYS A C 1
ATOM 1573 O O . LYS A 1 193 ? -0.157 -12.379 3.227 1.00 91.88 193 LYS A O 1
ATOM 1578 N N . PHE A 1 194 ? 0.581 -10.669 1.988 1.00 90.44 194 PHE A N 1
ATOM 1579 C CA . PHE A 1 194 ? 0.911 -9.835 3.152 1.00 90.44 194 PHE A CA 1
ATOM 1580 C C . PHE A 1 194 ? -0.335 -9.341 3.894 1.00 90.44 194 PHE A C 1
ATOM 1582 O O . PHE A 1 194 ? -0.357 -9.372 5.121 1.00 90.44 194 PHE A O 1
ATOM 1589 N N . LYS A 1 195 ? -1.403 -8.960 3.179 1.00 89.94 195 LYS A N 1
ATOM 1590 C CA . LYS A 1 195 ? -2.689 -8.612 3.806 1.00 89.94 195 LYS A CA 1
ATOM 1591 C C . LYS A 1 195 ? -3.286 -9.775 4.605 1.00 89.94 195 LYS A C 1
ATOM 1593 O O . LYS A 1 195 ? -3.809 -9.543 5.691 1.00 89.94 195 LYS A O 1
ATOM 1598 N N . ALA A 1 196 ? -3.175 -11.003 4.099 1.00 91.31 196 ALA A N 1
ATOM 1599 C CA . ALA A 1 196 ? -3.643 -12.194 4.802 1.00 91.31 196 ALA A CA 1
ATOM 1600 C C . ALA A 1 196 ? -2.895 -12.415 6.130 1.00 91.31 196 ALA A C 1
ATOM 1602 O O . ALA A 1 196 ? -3.523 -12.759 7.125 1.00 91.31 196 ALA A O 1
ATOM 1603 N N . ARG A 1 197 ? -1.581 -12.137 6.174 1.00 90.31 197 ARG A N 1
ATOM 1604 C CA . ARG A 1 197 ? -0.775 -12.175 7.413 1.00 90.31 197 ARG A CA 1
ATOM 1605 C C . ARG A 1 197 ? -1.089 -11.019 8.370 1.00 90.31 197 ARG A C 1
ATOM 1607 O O . ARG A 1 197 ? -1.062 -11.203 9.582 1.00 90.31 197 ARG A O 1
ATOM 1614 N N . LEU A 1 198 ? -1.420 -9.841 7.840 1.00 92.31 198 LEU A N 1
ATOM 1615 C CA . LEU A 1 198 ? -1.763 -8.655 8.633 1.00 92.31 198 LEU A CA 1
ATOM 1616 C C . LEU A 1 198 ? -3.105 -8.772 9.357 1.00 92.31 198 LEU A C 1
ATOM 1618 O O . LEU A 1 198 ? -3.234 -8.285 10.476 1.00 92.31 198 LEU A O 1
ATOM 1622 N N . ALA A 1 199 ? -4.107 -9.402 8.741 1.00 91.81 199 ALA A N 1
ATOM 1623 C CA . ALA A 1 199 ? -5.448 -9.516 9.312 1.00 91.81 199 ALA A CA 1
ATOM 1624 C C . ALA A 1 199 ? -5.487 -10.137 10.732 1.00 91.81 199 ALA A C 1
ATOM 1626 O O . ALA A 1 199 ? -6.086 -9.517 11.617 1.00 91.81 199 ALA A O 1
ATOM 1627 N N . PRO A 1 200 ? -4.865 -11.305 11.009 1.00 94.69 200 PRO A N 1
ATOM 1628 C CA . PRO A 1 200 ? -4.840 -11.873 12.359 1.00 94.69 200 PRO A CA 1
ATOM 1629 C C . PRO A 1 200 ? -4.019 -11.023 13.338 1.00 94.69 200 PRO A C 1
ATOM 1631 O O . PRO A 1 200 ? -4.464 -10.802 14.465 1.00 94.69 200 PRO A O 1
ATOM 1634 N N . LEU A 1 201 ? -2.876 -10.476 12.904 1.00 93.00 201 LEU A N 1
ATOM 1635 C CA . LEU A 1 201 ? -2.044 -9.594 13.731 1.00 93.00 201 LEU A CA 1
ATOM 1636 C C . LEU A 1 201 ? -2.795 -8.325 14.141 1.00 93.00 201 LEU A C 1
ATOM 1638 O O . LEU A 1 201 ? -2.733 -7.923 15.298 1.00 93.00 201 LEU A O 1
ATOM 1642 N N . GLY A 1 202 ? -3.563 -7.727 13.227 1.00 93.12 202 GLY A N 1
ATOM 1643 C CA . GLY A 1 202 ? -4.392 -6.556 13.508 1.00 93.12 202 GLY A CA 1
ATOM 1644 C C . GLY A 1 202 ? -5.467 -6.840 14.558 1.00 93.12 202 GLY A C 1
ATOM 1645 O O . GLY A 1 202 ? -5.638 -6.051 15.489 1.00 93.12 202 GLY A O 1
ATOM 1646 N N . LYS A 1 203 ? -6.137 -8.000 14.470 1.00 94.31 203 LYS A N 1
ATOM 1647 C CA . LYS A 1 203 ? -7.103 -8.445 15.491 1.00 94.31 203 LYS A CA 1
ATOM 1648 C C . LYS A 1 203 ? -6.428 -8.630 16.852 1.00 94.31 203 LYS A C 1
ATOM 1650 O O . LYS A 1 203 ? -6.937 -8.125 17.852 1.00 94.31 203 LYS A O 1
ATOM 1655 N N . LYS A 1 204 ? -5.265 -9.293 16.887 1.00 93.81 204 LYS A N 1
ATOM 1656 C CA . LYS A 1 204 ? -4.490 -9.517 18.118 1.00 93.81 204 LYS A CA 1
ATOM 1657 C C . LYS A 1 204 ? -4.016 -8.197 18.741 1.00 93.81 204 LYS A C 1
ATOM 1659 O O . LYS A 1 204 ? -4.226 -7.980 19.932 1.00 93.81 204 LYS A O 1
ATOM 1664 N N . LYS A 1 205 ? -3.478 -7.279 17.929 1.00 93.31 205 LYS A N 1
ATOM 1665 C CA . LYS A 1 205 ? -3.069 -5.921 18.333 1.00 93.31 205 LYS A CA 1
ATOM 1666 C C . LYS A 1 205 ? -4.235 -5.150 18.953 1.00 93.31 205 LYS A C 1
ATOM 1668 O O . LYS A 1 205 ? -4.091 -4.591 20.037 1.00 93.31 205 LYS A O 1
ATOM 1673 N N . GLN A 1 206 ? -5.407 -5.161 18.312 1.00 93.31 206 GLN A N 1
ATOM 1674 C CA . GLN A 1 206 ? -6.595 -4.474 18.826 1.00 93.31 206 GLN A CA 1
ATOM 1675 C C . GLN A 1 206 ? -7.089 -5.083 20.145 1.00 93.31 206 GLN A C 1
ATOM 1677 O O . GLN A 1 206 ? -7.449 -4.347 21.062 1.00 93.31 206 GLN A O 1
ATOM 1682 N N . HIS A 1 207 ? -7.102 -6.413 20.250 1.00 93.44 207 HIS A N 1
ATOM 1683 C CA . HIS A 1 207 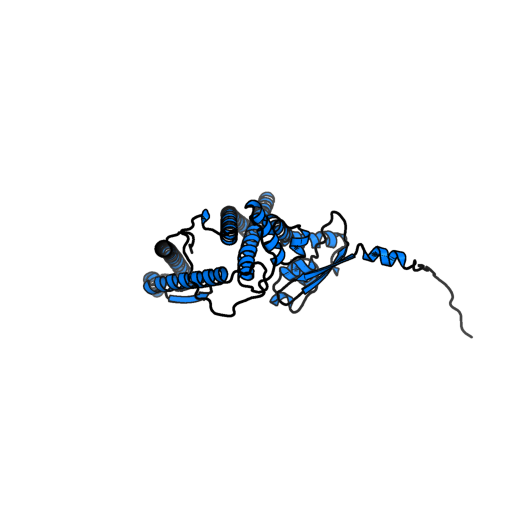? -7.520 -7.120 21.458 1.00 93.44 207 HIS A CA 1
ATOM 1684 C C . HIS A 1 207 ? -6.610 -6.801 22.652 1.00 93.44 207 HIS A C 1
ATOM 1686 O O . HIS A 1 207 ? -7.087 -6.336 23.687 1.00 93.44 207 HIS A O 1
ATOM 1692 N N . LEU A 1 208 ? -5.294 -6.958 22.484 1.00 92.44 208 LEU A N 1
ATOM 1693 C CA . LEU A 1 208 ? -4.314 -6.639 23.524 1.00 92.44 208 LEU A CA 1
ATOM 1694 C C . LEU A 1 208 ? -4.355 -5.148 23.903 1.00 92.44 208 LEU A C 1
ATOM 1696 O O . LEU A 1 208 ? -4.356 -4.812 25.085 1.00 92.44 208 LEU A O 1
ATOM 1700 N N . GLY A 1 209 ? -4.494 -4.249 22.923 1.00 91.38 209 GLY A N 1
ATOM 1701 C CA . GLY A 1 209 ? -4.638 -2.811 23.174 1.00 91.38 209 GLY A CA 1
ATOM 1702 C C . GLY A 1 209 ? -5.880 -2.455 24.006 1.00 91.38 209 GLY A C 1
ATOM 1703 O O . GLY A 1 209 ? -5.813 -1.601 24.897 1.00 91.38 209 GLY A O 1
ATOM 1704 N N . LYS A 1 210 ? -7.011 -3.141 23.784 1.00 92.62 210 LYS A N 1
ATOM 1705 C CA . LYS A 1 210 ? -8.218 -3.003 24.622 1.00 92.62 210 LYS A CA 1
ATOM 1706 C C . LYS A 1 210 ? -7.968 -3.461 26.060 1.00 92.62 210 LYS A C 1
ATOM 1708 O O . LYS A 1 210 ? -8.351 -2.750 26.983 1.00 92.62 210 LYS A O 1
ATOM 1713 N N . ILE A 1 211 ? -7.281 -4.586 26.262 1.00 91.00 211 ILE A N 1
ATOM 1714 C CA . ILE A 1 211 ? -6.944 -5.085 27.606 1.00 91.00 211 ILE A CA 1
ATOM 1715 C C . ILE A 1 211 ? -6.038 -4.090 28.342 1.00 91.00 211 ILE A C 1
ATOM 1717 O O . ILE A 1 211 ? -6.333 -3.715 29.476 1.00 91.00 211 ILE A O 1
ATOM 1721 N N . ILE A 1 212 ? -4.980 -3.606 27.683 1.00 90.69 212 ILE A N 1
ATOM 1722 C CA . ILE A 1 212 ? -4.036 -2.635 28.261 1.00 90.69 212 ILE A CA 1
ATOM 1723 C C . ILE A 1 212 ? -4.749 -1.333 28.633 1.00 90.69 212 ILE A C 1
ATOM 1725 O O . ILE A 1 212 ? -4.563 -0.817 29.734 1.00 90.69 212 ILE A O 1
ATOM 1729 N N . SER A 1 213 ? -5.576 -0.792 27.733 1.00 90.38 213 SER A N 1
ATOM 1730 C CA . SER A 1 213 ? -6.315 0.449 28.003 1.00 90.38 213 SER A CA 1
ATOM 1731 C C . SER A 1 213 ? -7.323 0.294 29.146 1.00 90.38 213 SER A C 1
ATOM 1733 O O . SER A 1 213 ? -7.450 1.200 29.969 1.00 90.38 213 SER A O 1
ATOM 1735 N N . LEU A 1 214 ? -7.989 -0.859 29.253 1.00 90.31 214 LEU A N 1
ATOM 1736 C CA . LEU A 1 214 ? -8.918 -1.158 30.342 1.00 90.31 214 LEU A CA 1
ATOM 1737 C C . LEU A 1 214 ? -8.198 -1.326 31.689 1.00 90.31 214 LEU A C 1
ATOM 1739 O O . LEU A 1 214 ? -8.667 -0.806 32.700 1.00 90.31 214 LEU A O 1
ATOM 1743 N N . ALA A 1 215 ? -7.045 -2.000 31.707 1.00 86.88 215 ALA A N 1
ATOM 1744 C CA . ALA A 1 215 ? -6.211 -2.133 32.900 1.00 86.88 215 ALA A CA 1
ATOM 1745 C C . ALA A 1 215 ? -5.730 -0.763 33.406 1.00 86.88 215 ALA A C 1
ATOM 1747 O O . ALA A 1 215 ? -5.885 -0.466 34.590 1.00 86.88 215 ALA A O 1
ATOM 1748 N N . LYS A 1 216 ? -5.259 0.103 32.494 1.00 88.19 216 LYS A N 1
ATOM 1749 C CA . LYS A 1 216 ? -4.861 1.486 32.808 1.00 88.19 216 LYS A CA 1
ATOM 1750 C C . LYS A 1 216 ? -6.020 2.316 33.364 1.00 88.19 216 LYS A C 1
ATOM 1752 O O . LYS A 1 216 ? -5.847 2.980 34.378 1.00 88.19 216 LYS A O 1
ATOM 1757 N N . LYS A 1 217 ? -7.213 2.236 32.757 1.00 89.62 217 LYS A N 1
ATOM 1758 C CA . LYS A 1 217 ? -8.422 2.927 33.254 1.00 89.62 217 LYS A CA 1
ATOM 1759 C C . LYS A 1 217 ? -8.829 2.489 34.661 1.00 89.62 217 LYS A C 1
ATOM 1761 O O . LYS A 1 217 ? -9.365 3.290 35.411 1.00 89.62 217 LYS A O 1
ATOM 1766 N N . ARG A 1 218 ? -8.580 1.226 35.015 1.00 87.25 218 ARG A N 1
ATOM 1767 C CA . ARG A 1 218 ? -8.868 0.663 36.343 1.00 87.25 218 ARG A CA 1
ATOM 1768 C C . ARG A 1 218 ? -7.733 0.881 37.357 1.00 87.25 218 ARG A C 1
ATOM 1770 O O . ARG A 1 218 ? -7.788 0.290 38.429 1.00 87.25 218 ARG A O 1
ATOM 1777 N N . GLY A 1 219 ? -6.691 1.645 37.012 1.00 82.56 219 GLY A N 1
ATOM 1778 C CA . GLY A 1 219 ? -5.528 1.881 37.877 1.00 82.56 219 GLY A CA 1
ATOM 1779 C C . GLY A 1 219 ? -4.672 0.636 38.149 1.00 82.56 219 GLY A C 1
ATOM 1780 O O . GLY A 1 219 ? -3.855 0.643 39.063 1.00 82.56 219 GLY A O 1
ATOM 1781 N N . LYS A 1 220 ? -4.849 -0.452 37.385 1.00 83.44 220 LYS A N 1
ATOM 1782 C CA . LYS A 1 220 ? -4.126 -1.713 37.601 1.00 83.44 220 LYS A CA 1
ATOM 1783 C C . LYS A 1 220 ? -2.763 -1.689 36.908 1.00 83.44 220 LYS A C 1
ATOM 1785 O O . LYS A 1 220 ? -2.653 -1.247 35.761 1.00 83.44 220 LYS A O 1
ATOM 1790 N N . ARG A 1 221 ? -1.735 -2.235 37.570 1.00 83.19 221 ARG A N 1
ATOM 1791 C CA . ARG A 1 221 ? -0.409 -2.449 36.966 1.00 83.19 221 ARG A CA 1
ATOM 1792 C C . ARG A 1 221 ? -0.534 -3.458 35.823 1.00 83.19 221 ARG A C 1
ATOM 1794 O O . ARG A 1 221 ? -1.058 -4.553 36.005 1.00 83.19 221 ARG A O 1
ATOM 1801 N N . VAL A 1 222 ? -0.079 -3.071 34.634 1.00 81.44 222 VAL A N 1
ATOM 1802 C CA . VAL A 1 222 ? -0.079 -3.947 33.456 1.00 81.44 222 VAL A CA 1
ATOM 1803 C C . VAL A 1 222 ? 1.089 -4.934 33.580 1.00 81.44 222 VAL A C 1
ATOM 1805 O O . VAL A 1 222 ? 2.211 -4.470 33.798 1.00 81.44 222 VAL A O 1
ATOM 1808 N N . PRO A 1 223 ? 0.868 -6.255 33.434 1.00 86.38 223 PRO A N 1
ATOM 1809 C CA . PRO A 1 223 ? 1.950 -7.236 33.468 1.00 86.38 223 PRO A CA 1
ATOM 1810 C C . PRO A 1 223 ? 3.007 -6.970 32.387 1.00 86.38 223 PRO A C 1
ATOM 1812 O O . PRO A 1 223 ? 2.672 -6.657 31.242 1.00 86.38 223 PRO A O 1
ATOM 1815 N N . GLU A 1 224 ? 4.287 -7.134 32.724 1.00 86.75 224 GLU A N 1
ATOM 1816 C CA . GLU A 1 224 ? 5.400 -6.951 31.776 1.00 86.75 224 GLU A CA 1
ATOM 1817 C C . GLU A 1 224 ? 5.352 -7.956 30.615 1.00 86.75 224 GLU A C 1
ATOM 1819 O O . GLU A 1 224 ? 5.636 -7.598 29.470 1.00 86.75 224 GLU A O 1
ATOM 1824 N N . SER A 1 225 ? 4.890 -9.183 30.872 1.00 87.44 225 SER A N 1
ATOM 1825 C CA . SER A 1 225 ? 4.630 -10.198 29.841 1.00 87.44 225 SER A CA 1
ATOM 1826 C C . SER A 1 225 ? 3.612 -9.724 28.797 1.00 87.44 225 SER A C 1
ATOM 1828 O O . SER A 1 225 ? 3.806 -9.897 27.598 1.00 87.44 225 SER A O 1
ATOM 1830 N N . LEU A 1 226 ? 2.554 -9.040 29.232 1.00 88.25 226 LEU A N 1
ATOM 1831 C CA . LEU A 1 226 ? 1.517 -8.524 28.341 1.00 88.25 226 LEU A CA 1
ATOM 1832 C C . LEU A 1 226 ? 2.013 -7.315 27.529 1.00 88.25 226 LEU A C 1
ATOM 1834 O O . LEU A 1 226 ? 1.690 -7.176 26.349 1.00 88.25 226 LEU A O 1
ATOM 1838 N N . ASN A 1 227 ? 2.829 -6.447 28.136 1.00 86.38 227 ASN A N 1
ATOM 1839 C CA . ASN A 1 227 ? 3.448 -5.320 27.432 1.00 86.38 227 ASN A CA 1
ATOM 1840 C C . ASN A 1 227 ? 4.478 -5.778 26.390 1.00 86.38 227 ASN A C 1
ATOM 1842 O O . ASN A 1 227 ? 4.530 -5.214 25.293 1.00 86.38 227 ASN A O 1
ATOM 1846 N N . SER A 1 228 ? 5.285 -6.789 26.713 1.00 86.06 228 SER A N 1
ATOM 1847 C CA . SER A 1 228 ? 6.263 -7.363 25.782 1.00 86.06 228 SER A CA 1
ATOM 1848 C C . SER A 1 228 ? 5.576 -8.085 24.624 1.00 86.06 228 SER A C 1
ATOM 1850 O O . SER A 1 228 ? 5.920 -7.829 23.469 1.00 86.06 228 SER A O 1
ATOM 1852 N N . GLU A 1 229 ? 4.528 -8.872 24.895 1.00 91.94 229 GLU A N 1
ATOM 1853 C CA . GLU A 1 229 ? 3.712 -9.492 23.847 1.00 91.94 229 GLU A CA 1
ATOM 1854 C C . GLU A 1 229 ? 3.062 -8.437 22.941 1.00 91.94 229 GLU A C 1
ATOM 1856 O O . GLU A 1 229 ? 3.148 -8.526 21.714 1.00 91.94 229 GLU A O 1
ATOM 1861 N N . TYR A 1 230 ? 2.452 -7.398 23.520 1.00 90.19 230 TYR A N 1
ATOM 1862 C CA . TYR A 1 230 ? 1.864 -6.308 22.742 1.00 90.19 230 TYR A CA 1
ATOM 1863 C C . TYR A 1 230 ? 2.902 -5.596 21.870 1.00 90.19 230 TYR A C 1
ATOM 1865 O O . TYR A 1 230 ? 2.630 -5.308 20.703 1.00 90.19 230 TYR A O 1
ATOM 1873 N N . SER A 1 231 ? 4.096 -5.343 22.409 1.00 85.62 231 SER A N 1
ATOM 1874 C CA . SER A 1 231 ? 5.191 -4.696 21.678 1.00 85.62 231 SER A CA 1
ATOM 1875 C C . SER A 1 231 ? 5.689 -5.558 20.518 1.00 85.62 231 SER A C 1
ATOM 1877 O O . SER A 1 231 ? 5.869 -5.043 19.416 1.00 85.62 231 SER A O 1
ATOM 1879 N N . SER A 1 232 ? 5.830 -6.870 20.726 1.00 88.38 232 SER A N 1
ATOM 1880 C CA . SER A 1 232 ? 6.190 -7.829 19.674 1.00 88.38 232 SER A CA 1
ATOM 1881 C C . SER A 1 232 ? 5.134 -7.880 18.565 1.00 88.38 232 SER A C 1
ATOM 1883 O O . SER A 1 232 ? 5.466 -7.735 17.390 1.00 88.38 232 SER A O 1
ATOM 1885 N N . VAL A 1 233 ? 3.848 -7.972 18.922 1.00 91.25 233 VAL A N 1
ATOM 1886 C CA . VAL A 1 233 ? 2.749 -7.962 17.942 1.00 91.25 233 VAL A CA 1
ATOM 1887 C C . VAL A 1 233 ? 2.700 -6.641 17.172 1.00 91.25 233 VAL A C 1
ATOM 1889 O O . VAL A 1 233 ? 2.431 -6.640 15.970 1.00 91.25 233 VAL A O 1
ATOM 1892 N N . CYS A 1 234 ? 2.957 -5.511 17.836 1.00 87.56 234 CYS A N 1
ATOM 1893 C CA . CYS A 1 234 ? 3.051 -4.215 17.168 1.00 87.56 234 CYS A CA 1
ATOM 1894 C C . CYS A 1 234 ? 4.210 -4.184 16.171 1.00 87.56 234 CYS A C 1
ATOM 1896 O O . CYS A 1 234 ? 3.995 -3.774 15.034 1.00 87.56 234 CYS A O 1
ATOM 1898 N N . PHE A 1 235 ? 5.387 -4.670 16.569 1.00 85.56 235 PHE A N 1
ATOM 1899 C CA . PHE A 1 235 ? 6.558 -4.745 15.700 1.00 85.56 235 PHE A CA 1
ATOM 1900 C C . PHE A 1 235 ? 6.291 -5.595 14.452 1.00 85.56 235 PHE A C 1
ATOM 1902 O O . PHE A 1 235 ? 6.526 -5.136 13.333 1.00 85.56 235 PHE A O 1
ATOM 1909 N N . ASP A 1 236 ? 5.734 -6.797 14.621 1.00 87.50 236 ASP A N 1
ATOM 1910 C CA . ASP A 1 236 ? 5.402 -7.683 13.502 1.00 87.50 236 ASP A CA 1
ATOM 1911 C C . ASP A 1 236 ? 4.341 -7.071 12.585 1.00 87.50 236 ASP A C 1
ATOM 1913 O O . ASP A 1 236 ? 4.444 -7.148 11.356 1.00 87.50 236 ASP A O 1
ATOM 1917 N N . TYR A 1 237 ? 3.321 -6.438 13.170 1.00 90.00 237 TYR A N 1
ATOM 1918 C CA . TYR A 1 237 ? 2.294 -5.737 12.410 1.00 90.00 237 TYR A CA 1
ATOM 1919 C C . TYR A 1 237 ? 2.910 -4.621 11.560 1.00 90.00 237 TYR A C 1
ATOM 1921 O O . TYR A 1 237 ? 2.680 -4.579 10.351 1.00 90.00 237 TYR A O 1
ATOM 1929 N N . ASP A 1 238 ? 3.719 -3.751 12.165 1.00 85.12 238 ASP A N 1
ATOM 1930 C CA . ASP A 1 238 ? 4.333 -2.611 11.483 1.00 85.12 238 ASP A CA 1
ATOM 1931 C C . ASP A 1 238 ? 5.327 -3.091 10.403 1.00 85.12 238 ASP A C 1
ATOM 1933 O O . ASP A 1 238 ? 5.385 -2.534 9.303 1.00 85.12 238 ASP A O 1
ATOM 1937 N N . TYR A 1 239 ? 6.032 -4.202 10.646 1.00 84.56 239 TYR A N 1
ATOM 1938 C CA . TYR A 1 239 ? 6.884 -4.859 9.655 1.00 84.56 239 TYR A CA 1
ATOM 1939 C C . TYR A 1 239 ? 6.099 -5.360 8.434 1.00 84.56 239 TYR A C 1
ATOM 1941 O O . TYR A 1 239 ? 6.478 -5.077 7.295 1.00 84.56 239 TYR A O 1
ATOM 1949 N N . TRP A 1 240 ? 4.994 -6.086 8.612 1.00 87.31 240 TRP A N 1
ATOM 1950 C CA . TRP A 1 240 ? 4.201 -6.546 7.464 1.00 87.31 240 TRP A CA 1
ATOM 1951 C C . TRP A 1 240 ? 3.469 -5.401 6.755 1.00 87.31 240 TRP A C 1
ATOM 1953 O O . TRP A 1 240 ? 3.342 -5.421 5.525 1.00 87.31 240 TRP A O 1
ATOM 1963 N N . ASP A 1 241 ? 3.033 -4.389 7.504 1.00 87.81 241 ASP A N 1
ATOM 1964 C CA . ASP A 1 241 ? 2.372 -3.198 6.975 1.00 87.81 241 ASP A CA 1
ATOM 1965 C C . ASP A 1 241 ? 3.335 -2.374 6.108 1.00 87.81 241 ASP A C 1
ATOM 1967 O O . ASP A 1 241 ? 2.977 -1.999 4.990 1.00 87.81 241 ASP A O 1
ATOM 1971 N N . SER A 1 242 ? 4.597 -2.215 6.533 1.00 84.12 242 SER A N 1
ATOM 1972 C CA . SER A 1 242 ? 5.654 -1.571 5.732 1.00 84.12 242 SER A CA 1
ATOM 1973 C C . SER A 1 242 ? 5.829 -2.228 4.356 1.00 84.12 242 SER A C 1
ATOM 1975 O O . SER A 1 242 ? 5.814 -1.559 3.318 1.00 84.12 242 SER A O 1
ATOM 1977 N N . LYS A 1 243 ? 5.888 -3.567 4.302 1.00 85.88 243 LYS A N 1
ATOM 1978 C CA . LYS A 1 243 ? 6.002 -4.323 3.043 1.00 85.88 243 LYS A CA 1
ATOM 1979 C C . LYS A 1 243 ? 4.770 -4.165 2.155 1.00 85.88 243 LYS A C 1
ATOM 1981 O O . LYS A 1 243 ? 4.890 -4.011 0.938 1.00 85.88 243 LYS A O 1
ATOM 1986 N N . GLN A 1 244 ? 3.578 -4.203 2.748 1.00 88.94 244 GLN A N 1
ATOM 1987 C CA . GLN A 1 244 ? 2.313 -4.026 2.037 1.00 88.94 244 GLN A CA 1
ATOM 1988 C C . GLN A 1 244 ? 2.188 -2.610 1.446 1.00 88.94 244 GLN A C 1
ATOM 1990 O O . GLN A 1 244 ? 1.773 -2.459 0.286 1.00 88.94 244 GLN A O 1
ATOM 1995 N N . LYS A 1 245 ? 2.607 -1.587 2.202 1.00 86.38 245 LYS A N 1
ATOM 1996 C CA . LYS A 1 245 ? 2.674 -0.186 1.767 1.00 86.38 245 LYS A CA 1
ATOM 1997 C C . LYS A 1 245 ? 3.707 0.008 0.665 1.00 86.38 245 LYS A C 1
ATOM 1999 O O . LYS A 1 245 ? 3.391 0.654 -0.335 1.00 86.38 245 LYS A O 1
ATOM 2004 N N . ALA A 1 246 ? 4.883 -0.608 0.784 1.00 85.38 246 ALA A N 1
ATOM 2005 C CA . ALA A 1 246 ? 5.912 -0.578 -0.250 1.00 85.38 246 ALA A CA 1
ATOM 2006 C C . ALA A 1 246 ? 5.385 -1.149 -1.577 1.00 85.38 246 ALA A C 1
ATOM 2008 O O . ALA A 1 246 ? 5.476 -0.481 -2.606 1.00 85.38 246 ALA A O 1
ATOM 2009 N N . LEU A 1 247 ? 4.733 -2.320 -1.564 1.00 90.12 247 LEU A N 1
ATOM 2010 C CA . LEU A 1 247 ? 4.105 -2.886 -2.769 1.00 90.12 247 LEU A CA 1
ATOM 2011 C C . LEU A 1 247 ? 3.048 -1.952 -3.370 1.00 90.12 247 LEU A C 1
ATOM 2013 O O . LEU A 1 247 ? 3.021 -1.751 -4.583 1.00 90.12 247 LEU A O 1
ATOM 2017 N N . LYS A 1 248 ? 2.194 -1.338 -2.538 1.00 88.25 248 LYS A N 1
ATOM 2018 C CA . LYS A 1 248 ? 1.208 -0.346 -3.003 1.00 88.25 248 LYS A CA 1
ATOM 2019 C C . LYS A 1 248 ? 1.892 0.849 -3.677 1.00 88.25 248 LYS A C 1
ATOM 2021 O O . LYS A 1 248 ? 1.459 1.266 -4.748 1.00 88.25 248 LYS A O 1
ATOM 2026 N N . LEU A 1 249 ? 2.952 1.377 -3.069 1.00 85.88 249 LEU A N 1
ATOM 2027 C CA . LEU A 1 249 ? 3.730 2.488 -3.610 1.00 85.88 249 LEU A CA 1
ATOM 2028 C C . LEU A 1 249 ? 4.352 2.127 -4.963 1.00 85.88 249 LEU A C 1
ATOM 2030 O O . LEU A 1 249 ? 4.309 2.946 -5.882 1.00 85.88 249 LEU A O 1
ATOM 2034 N N . TYR A 1 250 ? 4.890 0.913 -5.100 1.00 86.50 250 TYR A N 1
ATOM 2035 C CA . TYR A 1 250 ? 5.451 0.426 -6.357 1.00 86.50 250 TYR A CA 1
ATOM 2036 C C . TYR A 1 250 ? 4.404 0.308 -7.450 1.00 86.50 250 TYR A C 1
ATOM 2038 O O . TYR A 1 250 ? 4.620 0.869 -8.516 1.00 86.50 250 TYR A O 1
ATOM 2046 N N . ILE A 1 251 ? 3.261 -0.327 -7.179 1.00 87.31 251 ILE A N 1
ATOM 2047 C CA . ILE A 1 251 ? 2.161 -0.454 -8.148 1.00 87.31 251 ILE A CA 1
ATOM 2048 C C . ILE A 1 251 ? 1.695 0.935 -8.619 1.00 87.31 251 ILE A C 1
ATOM 2050 O O . ILE A 1 251 ? 1.605 1.190 -9.819 1.00 87.31 251 ILE A O 1
ATOM 2054 N N . ASN A 1 252 ? 1.491 1.877 -7.693 1.00 86.44 252 ASN A N 1
ATOM 2055 C CA . ASN A 1 252 ? 1.068 3.240 -8.032 1.00 86.44 252 ASN A CA 1
ATOM 2056 C C . ASN A 1 252 ? 2.143 4.017 -8.804 1.00 86.44 252 ASN A C 1
ATOM 2058 O O . ASN A 1 252 ? 1.844 4.764 -9.734 1.00 86.44 252 ASN A O 1
ATOM 2062 N N . THR A 1 253 ? 3.411 3.863 -8.424 1.00 87.19 253 THR A N 1
ATOM 2063 C CA . THR A 1 253 ? 4.506 4.550 -9.116 1.00 87.19 253 THR A CA 1
ATOM 2064 C C . THR A 1 253 ? 4.724 3.947 -10.502 1.00 87.19 253 THR A C 1
ATOM 2066 O O . THR A 1 253 ? 5.022 4.685 -11.437 1.00 87.19 253 THR A O 1
ATOM 2069 N N . PHE A 1 254 ? 4.537 2.635 -10.653 1.00 86.06 254 PHE A N 1
ATOM 2070 C CA . PHE A 1 254 ? 4.587 1.939 -11.931 1.00 86.06 254 PHE A CA 1
ATOM 2071 C C . PHE A 1 254 ? 3.572 2.550 -12.891 1.00 86.06 254 PHE A C 1
ATOM 2073 O O . PHE A 1 254 ? 3.934 3.023 -13.964 1.00 86.06 254 PHE A O 1
ATOM 2080 N N . TYR A 1 255 ? 2.326 2.657 -12.434 1.00 81.31 255 TYR A N 1
ATOM 2081 C CA . TYR A 1 255 ? 1.243 3.303 -13.160 1.00 81.31 255 TYR A CA 1
ATOM 2082 C C . TYR A 1 255 ? 1.571 4.736 -13.587 1.00 81.31 255 TYR A C 1
ATOM 2084 O O . TYR A 1 255 ? 1.494 5.094 -14.761 1.00 81.31 255 TYR A O 1
ATOM 2092 N N . GLY A 1 256 ? 2.006 5.561 -12.630 1.00 84.00 256 GLY A N 1
ATOM 2093 C CA . GLY A 1 256 ? 2.362 6.951 -12.898 1.00 84.00 256 GLY A CA 1
ATOM 2094 C C . GLY A 1 256 ? 3.577 7.099 -13.818 1.00 84.00 256 GLY A C 1
ATOM 2095 O O . GLY A 1 256 ? 3.771 8.159 -14.410 1.00 84.00 256 GLY A O 1
ATOM 2096 N N . LYS A 1 257 ? 4.416 6.062 -13.943 1.00 85.69 257 LYS A N 1
ATOM 2097 C CA . LYS A 1 257 ? 5.527 6.027 -14.900 1.00 85.69 257 LYS A CA 1
ATOM 2098 C C . LYS A 1 257 ? 5.106 5.530 -16.271 1.00 85.69 257 LYS A C 1
ATOM 2100 O O . LYS A 1 257 ? 5.594 6.103 -17.238 1.00 85.69 257 LYS A O 1
ATOM 2105 N N . ALA A 1 258 ? 4.183 4.577 -16.340 1.00 84.50 258 ALA A N 1
ATOM 2106 C CA . ALA A 1 258 ? 3.561 4.145 -17.584 1.00 84.50 258 ALA A CA 1
ATOM 2107 C C . ALA A 1 258 ? 2.826 5.293 -18.285 1.00 84.50 258 ALA A C 1
ATOM 2109 O O . ALA A 1 258 ? 2.956 5.457 -19.488 1.00 84.50 258 ALA A O 1
ATOM 2110 N N . GLY A 1 259 ? 2.145 6.162 -17.534 1.00 82.56 259 GLY A N 1
ATOM 2111 C CA . GLY A 1 259 ? 1.490 7.348 -18.099 1.00 82.56 259 GLY A CA 1
ATOM 2112 C C . GLY A 1 259 ? 2.409 8.553 -18.355 1.00 82.56 259 GLY A C 1
ATOM 2113 O O . GLY A 1 259 ? 1.933 9.586 -18.815 1.00 82.56 259 GLY A O 1
ATOM 2114 N N . ASN A 1 260 ? 3.705 8.482 -18.028 1.00 84.00 260 ASN A N 1
ATOM 2115 C CA . ASN A 1 260 ? 4.620 9.617 -18.162 1.00 84.00 260 ASN A CA 1
ATOM 2116 C C . ASN A 1 260 ? 5.481 9.471 -19.411 1.00 84.00 260 ASN A C 1
ATOM 2118 O O . ASN A 1 260 ? 6.390 8.648 -19.436 1.00 84.00 260 ASN A O 1
ATOM 2122 N N . SER A 1 261 ? 5.252 10.333 -20.394 1.00 81.31 261 SER A N 1
ATOM 2123 C CA . SER A 1 261 ? 5.941 10.296 -21.684 1.00 81.31 261 SER A CA 1
ATOM 2124 C C . SER A 1 261 ? 7.461 10.497 -21.608 1.00 81.31 261 SER A C 1
ATOM 2126 O O . SER A 1 261 ? 8.200 10.012 -22.452 1.00 81.31 261 SER A O 1
ATOM 2128 N N . LYS A 1 262 ? 7.966 11.114 -20.531 1.00 83.00 262 LYS A N 1
ATOM 2129 C CA . LYS A 1 262 ? 9.408 11.258 -20.239 1.00 83.00 262 LYS A CA 1
ATOM 2130 C C . LYS A 1 262 ? 9.994 10.058 -19.481 1.00 83.00 262 LYS A C 1
ATOM 2132 O O . LYS A 1 262 ? 11.030 10.169 -18.809 1.00 83.00 262 LYS A O 1
ATOM 2137 N N . SER A 1 263 ? 9.274 8.944 -19.439 1.00 83.25 263 SER A N 1
ATOM 2138 C CA . SER A 1 263 ? 9.696 7.700 -18.804 1.00 83.25 263 SER A CA 1
ATOM 2139 C C . SER A 1 263 ? 10.118 6.703 -19.882 1.00 83.25 263 SER A C 1
ATOM 2141 O O . SER A 1 263 ? 9.389 6.549 -20.852 1.00 83.25 263 SER A O 1
ATOM 2143 N N . PRO A 1 264 ? 11.217 5.953 -19.691 1.00 81.19 264 PRO A N 1
ATOM 2144 C CA . PRO A 1 264 ? 11.554 4.825 -20.568 1.00 81.19 264 PRO A CA 1
ATOM 2145 C C . PRO A 1 264 ? 10.498 3.710 -20.583 1.00 81.19 264 PRO A C 1
ATOM 2147 O O . PRO A 1 264 ? 10.480 2.874 -21.468 1.00 81.19 264 PRO A O 1
ATOM 2150 N N . ILE A 1 265 ? 9.622 3.686 -19.576 1.00 82.12 265 ILE A N 1
ATOM 2151 C CA . ILE A 1 265 ? 8.554 2.690 -19.417 1.00 82.12 265 ILE A CA 1
ATOM 2152 C C . ILE A 1 265 ? 7.209 3.313 -19.826 1.00 82.12 265 ILE A C 1
ATOM 2154 O O . ILE A 1 265 ? 6.187 3.010 -19.224 1.00 82.12 265 ILE A O 1
ATOM 2158 N N . PHE A 1 266 ? 7.201 4.287 -20.738 1.00 84.50 266 PHE A N 1
ATOM 2159 C CA . PHE A 1 266 ? 5.961 4.918 -21.184 1.00 84.50 266 PHE A CA 1
ATOM 2160 C C . PHE A 1 266 ? 5.115 3.907 -21.965 1.00 84.50 266 PHE A C 1
ATOM 2162 O O . PHE A 1 266 ? 5.592 3.302 -22.917 1.00 84.50 266 PHE A O 1
ATOM 2169 N N . LEU A 1 267 ? 3.875 3.710 -21.523 1.00 82.50 267 LEU A N 1
ATOM 2170 C CA . LEU A 1 267 ? 2.905 2.802 -22.125 1.00 82.50 267 LEU A CA 1
ATOM 2171 C C . LEU A 1 267 ? 1.516 3.426 -21.962 1.00 82.50 267 LEU A C 1
ATOM 2173 O O . LEU A 1 267 ? 0.832 3.227 -20.947 1.00 82.50 267 LEU A O 1
ATOM 2177 N N . CYS A 1 268 ? 1.143 4.262 -22.932 1.00 79.12 268 CYS A N 1
ATOM 2178 C CA . CYS A 1 268 ? -0.056 5.091 -22.855 1.00 79.12 268 CYS A CA 1
ATOM 2179 C C . CYS A 1 268 ? -1.331 4.243 -22.845 1.00 79.12 268 CYS A C 1
ATOM 2181 O O . CYS A 1 26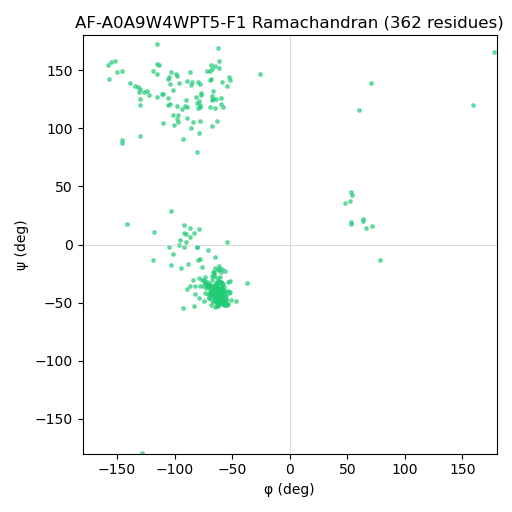8 ? -2.259 4.521 -22.088 1.00 79.12 268 CYS A O 1
ATOM 2183 N N . GLU A 1 269 ? -1.344 3.160 -23.614 1.00 79.19 269 GLU A N 1
ATOM 2184 C CA . GLU A 1 269 ? -2.446 2.212 -23.758 1.00 79.19 269 GLU A CA 1
ATOM 2185 C C . GLU A 1 269 ? -2.757 1.531 -22.430 1.00 79.19 269 GLU A C 1
ATOM 2187 O O . GLU A 1 269 ? -3.925 1.361 -22.078 1.00 79.19 269 GLU A O 1
ATOM 2192 N N . LEU A 1 270 ? -1.717 1.197 -21.657 1.00 81.00 270 LEU A N 1
ATOM 2193 C CA . LEU A 1 270 ? -1.890 0.637 -20.324 1.00 81.00 270 LEU A CA 1
ATOM 2194 C C . LEU A 1 270 ? -2.543 1.662 -19.402 1.00 81.00 270 LEU A C 1
ATOM 2196 O O . LEU A 1 270 ? -3.573 1.351 -18.817 1.00 81.00 270 LEU A O 1
ATOM 2200 N N . ALA A 1 271 ? -1.976 2.869 -19.294 1.00 81.19 271 ALA A N 1
ATOM 2201 C CA . ALA A 1 271 ? -2.478 3.915 -18.398 1.00 81.19 271 ALA A CA 1
ATOM 2202 C C . ALA A 1 271 ? -3.883 4.421 -18.792 1.00 81.19 271 ALA A C 1
ATOM 2204 O O . ALA A 1 271 ? -4.717 4.741 -17.936 1.00 81.19 271 ALA A O 1
ATOM 2205 N N . GLY A 1 272 ? -4.164 4.489 -20.091 1.00 80.62 272 GLY A N 1
ATOM 2206 C CA . GLY A 1 272 ? -5.478 4.812 -20.627 1.00 80.62 272 GLY A CA 1
ATOM 2207 C C . GLY A 1 272 ? -6.476 3.694 -20.340 1.00 80.62 272 GLY A C 1
ATOM 2208 O O . GLY A 1 272 ? -7.525 3.947 -19.748 1.00 80.62 272 GLY A O 1
ATOM 2209 N N . GLY A 1 273 ? -6.135 2.453 -20.696 1.00 82.12 273 GLY A N 1
ATOM 2210 C CA . GLY A 1 273 ? -7.003 1.287 -20.538 1.00 82.12 273 GLY A CA 1
ATOM 2211 C C . GLY A 1 273 ? -7.419 1.042 -19.089 1.00 82.12 273 GLY A C 1
ATOM 2212 O O . GLY A 1 273 ? -8.588 0.784 -18.814 1.00 82.12 273 GLY A O 1
ATOM 2213 N N . THR A 1 274 ? -6.501 1.206 -18.141 1.00 81.06 274 THR A N 1
ATOM 2214 C CA . THR A 1 274 ? -6.783 1.119 -16.702 1.00 81.06 274 THR A CA 1
ATOM 2215 C C . THR A 1 274 ? -7.687 2.239 -16.193 1.00 81.06 274 THR A C 1
ATOM 2217 O O . THR A 1 274 ? -8.584 1.972 -15.395 1.00 81.06 274 THR A O 1
ATOM 2220 N N . THR A 1 275 ? -7.485 3.483 -16.646 1.00 83.56 275 THR A N 1
ATOM 2221 C CA . THR A 1 275 ? -8.338 4.621 -16.255 1.00 83.56 275 THR A CA 1
ATOM 2222 C C . THR A 1 275 ? -9.756 4.423 -16.783 1.00 83.56 275 THR A C 1
ATOM 2224 O O . THR A 1 275 ? -10.727 4.594 -16.044 1.00 83.56 275 THR A O 1
ATOM 2227 N N . SER A 1 276 ? -9.877 4.024 -18.051 1.00 84.50 276 SER A N 1
ATOM 2228 C CA . SER A 1 276 ? -11.156 3.734 -18.699 1.00 84.50 276 SER A CA 1
ATOM 2229 C C . SER A 1 276 ? -11.870 2.561 -18.024 1.00 84.50 276 SER A C 1
ATOM 2231 O O . SER A 1 276 ? -13.052 2.675 -17.706 1.00 84.50 276 SER A O 1
ATOM 2233 N N . ALA A 1 277 ? -11.157 1.473 -17.710 1.00 84.31 277 ALA A N 1
ATOM 2234 C CA . ALA A 1 277 ? -11.716 0.333 -16.983 1.00 84.31 277 ALA A CA 1
ATOM 2235 C C . ALA A 1 277 ? -12.162 0.704 -15.558 1.00 84.31 277 ALA A C 1
ATOM 2237 O O . ALA A 1 277 ? -13.209 0.244 -15.107 1.00 84.31 277 ALA A O 1
ATOM 2238 N N . GLY A 1 278 ? -11.404 1.550 -14.853 1.00 86.19 278 GLY A N 1
ATOM 2239 C CA . GLY A 1 278 ? -11.786 2.058 -13.534 1.00 86.19 278 GLY A CA 1
ATOM 2240 C C . GLY A 1 278 ? -13.098 2.843 -13.581 1.00 86.19 278 GLY A C 1
ATOM 2241 O O . GLY A 1 278 ? -14.024 2.535 -12.833 1.00 86.19 278 GLY A O 1
ATOM 2242 N N . LYS A 1 279 ? -13.215 3.791 -14.522 1.00 86.75 279 LYS A N 1
ATOM 2243 C CA . LYS A 1 279 ? -14.445 4.574 -14.738 1.00 86.75 279 LYS A CA 1
ATOM 2244 C C . LYS A 1 279 ? -15.631 3.699 -15.130 1.00 86.75 279 LYS A C 1
ATOM 2246 O O . LYS A 1 279 ? -16.715 3.870 -14.585 1.00 86.75 279 LYS A O 1
ATOM 2251 N N . TYR A 1 280 ? -15.420 2.750 -16.040 1.00 88.56 280 TYR A N 1
ATOM 2252 C CA . TYR A 1 280 ? -16.450 1.802 -16.459 1.00 88.56 280 TYR A CA 1
ATOM 2253 C C . TYR A 1 280 ? -17.006 1.013 -15.266 1.00 88.56 280 TYR A C 1
ATOM 2255 O O . TYR A 1 280 ? -18.215 0.988 -15.054 1.00 88.56 280 TYR A O 1
ATOM 2263 N N . ASN A 1 281 ? -16.128 0.439 -14.439 1.00 89.25 281 ASN A N 1
ATOM 2264 C CA . ASN A 1 281 ? -16.548 -0.317 -13.260 1.00 89.25 281 ASN A CA 1
ATOM 2265 C C . ASN A 1 281 ? -17.230 0.563 -12.209 1.00 89.25 281 ASN A C 1
ATOM 2267 O O . ASN A 1 281 ? -18.228 0.147 -11.629 1.00 89.25 281 ASN A O 1
ATOM 2271 N N . LEU A 1 282 ? -16.740 1.786 -11.986 1.00 89.62 282 LEU A N 1
ATOM 2272 C CA . LEU A 1 282 ? -17.384 2.724 -11.068 1.00 89.62 282 LEU A CA 1
ATOM 2273 C C . LEU A 1 282 ? -18.808 3.056 -11.530 1.00 89.62 282 LEU A C 1
ATOM 2275 O O . LEU A 1 282 ? -19.737 2.982 -10.731 1.00 89.62 282 LEU A O 1
ATOM 2279 N N . ASN A 1 283 ? -18.991 3.335 -12.822 1.00 90.69 283 ASN A N 1
ATOM 2280 C CA . ASN A 1 283 ? -20.302 3.617 -13.404 1.00 90.69 283 ASN A CA 1
ATOM 2281 C C . ASN A 1 283 ? -21.257 2.417 -13.298 1.00 90.69 283 ASN A C 1
ATOM 2283 O O . ASN A 1 283 ? -22.427 2.611 -12.981 1.00 90.69 283 ASN A O 1
ATOM 2287 N N . LEU A 1 284 ? -20.763 1.185 -13.479 1.00 91.25 284 LEU A N 1
ATOM 2288 C CA . LEU A 1 284 ? -21.559 -0.027 -13.250 1.00 91.25 284 LEU A CA 1
ATOM 2289 C C . LEU A 1 284 ? -22.067 -0.118 -11.806 1.00 91.25 284 LEU A C 1
ATOM 2291 O O . LEU A 1 284 ? -23.227 -0.469 -11.581 1.00 91.25 284 LEU A O 1
ATOM 2295 N N . VAL A 1 285 ? -21.212 0.193 -10.825 1.00 91.69 285 VAL A N 1
ATOM 2296 C CA . VAL A 1 285 ? -21.614 0.196 -9.412 1.00 91.69 285 VAL A CA 1
ATOM 2297 C C . VAL A 1 285 ? -22.622 1.310 -9.143 1.00 91.69 285 VAL A C 1
ATOM 2299 O O . VAL A 1 285 ? -23.629 1.039 -8.497 1.00 91.69 285 VAL A O 1
ATOM 2302 N N . VAL A 1 286 ? -22.395 2.523 -9.664 1.00 92.62 286 VAL A N 1
ATOM 2303 C CA . VAL A 1 286 ? -23.333 3.658 -9.561 1.00 92.62 286 VAL A CA 1
ATOM 2304 C C . VAL A 1 286 ? -24.717 3.255 -10.065 1.00 92.62 286 VAL A C 1
ATOM 2306 O O . VAL A 1 286 ? -25.701 3.382 -9.341 1.00 92.62 286 VAL A O 1
ATOM 2309 N N . GLU A 1 287 ? -24.793 2.688 -11.267 1.00 93.44 287 GLU A N 1
ATOM 2310 C CA . GLU A 1 287 ? -26.057 2.255 -11.857 1.00 93.44 287 GLU A CA 1
ATOM 2311 C C . GLU A 1 287 ? -26.760 1.198 -10.987 1.00 93.44 287 GLU A C 1
ATOM 2313 O O . GLU A 1 287 ? -27.965 1.282 -10.734 1.00 93.44 287 GLU A O 1
ATOM 2318 N N . PHE A 1 288 ? -26.001 0.226 -10.471 1.00 93.00 288 PHE A N 1
ATOM 2319 C CA . PHE A 1 288 ? -26.528 -0.838 -9.620 1.00 93.00 288 PHE A CA 1
ATOM 2320 C C . PHE A 1 288 ? -27.087 -0.315 -8.288 1.00 93.00 288 PHE A C 1
ATOM 2322 O O . PHE A 1 288 ? -28.187 -0.702 -7.880 1.00 93.00 288 PHE A O 1
ATOM 2329 N N . VAL A 1 289 ? -26.360 0.575 -7.603 1.00 92.81 289 VAL A N 1
ATOM 2330 C CA . VAL A 1 289 ? -26.793 1.110 -6.300 1.00 92.81 289 VAL A CA 1
ATOM 2331 C C . VAL A 1 289 ? -27.968 2.078 -6.449 1.00 92.81 289 VAL A C 1
ATOM 2333 O O . VAL A 1 289 ? -28.894 2.035 -5.633 1.00 92.81 289 VAL A O 1
ATOM 2336 N N . THR A 1 290 ? -27.998 2.874 -7.524 1.00 91.69 290 THR A N 1
ATOM 2337 C CA . THR A 1 290 ? -29.122 3.768 -7.836 1.00 91.6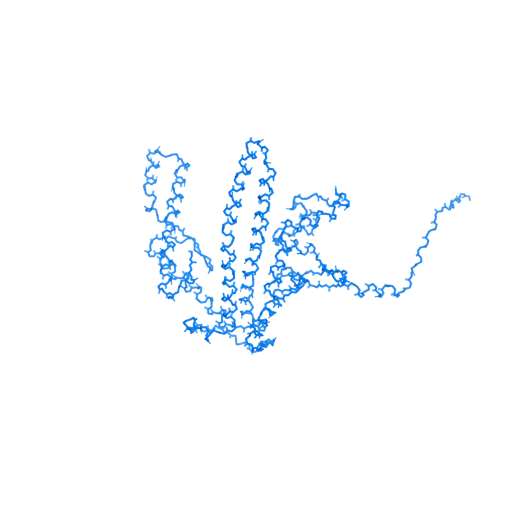9 290 THR A CA 1
ATOM 2338 C C . THR A 1 290 ? -30.390 2.973 -8.144 1.00 91.69 290 THR A C 1
ATOM 2340 O O . THR A 1 290 ? -31.451 3.294 -7.604 1.00 91.69 290 THR A O 1
ATOM 2343 N N . LYS A 1 291 ? -30.293 1.871 -8.904 1.00 93.31 291 LYS A N 1
ATOM 2344 C CA . LYS A 1 291 ? -31.425 0.950 -9.144 1.00 93.31 291 LYS A CA 1
ATOM 2345 C C . LYS A 1 291 ? -31.993 0.358 -7.849 1.00 93.31 291 LYS A C 1
ATOM 2347 O O . LYS A 1 291 ? -33.200 0.168 -7.736 1.00 93.31 291 LYS A O 1
ATOM 2352 N N . LYS A 1 292 ? -31.151 0.134 -6.835 1.00 90.50 292 LYS A N 1
ATOM 2353 C CA . LYS A 1 292 ? -31.563 -0.321 -5.494 1.00 90.50 292 LYS A CA 1
ATOM 2354 C C . LYS A 1 292 ? -32.033 0.800 -4.556 1.00 90.50 292 LYS A C 1
ATOM 2356 O O . LYS A 1 292 ? -32.256 0.539 -3.376 1.00 90.50 292 LYS A O 1
ATOM 2361 N N . ARG A 1 293 ? -32.225 2.024 -5.066 1.00 90.19 293 ARG A N 1
ATOM 2362 C CA . ARG A 1 293 ? -32.676 3.215 -4.320 1.00 90.19 293 ARG A CA 1
ATOM 2363 C C . ARG A 1 293 ? -31.717 3.689 -3.219 1.00 90.19 293 ARG A C 1
ATOM 2365 O O . ARG A 1 293 ? -32.139 4.402 -2.307 1.00 90.19 293 ARG A O 1
ATOM 2372 N N . PHE A 1 294 ? -30.434 3.336 -3.300 1.00 90.12 294 PHE A N 1
ATOM 2373 C CA . PHE A 1 294 ? -29.411 3.967 -2.466 1.00 90.12 294 PHE A CA 1
ATOM 2374 C C . PHE A 1 294 ? -29.063 5.336 -3.047 1.00 90.12 294 PHE A C 1
ATOM 2376 O O . PHE A 1 294 ? -28.934 5.494 -4.263 1.00 90.12 294 PHE A O 1
ATOM 2383 N N . ARG A 1 295 ? -28.904 6.335 -2.176 1.00 90.19 295 ARG A N 1
ATOM 2384 C CA . ARG A 1 295 ? -28.462 7.672 -2.589 1.00 90.19 295 ARG A CA 1
ATOM 2385 C C . ARG A 1 295 ? -26.940 7.731 -2.540 1.00 90.19 295 ARG A C 1
ATOM 2387 O O . ARG A 1 295 ? -26.330 7.199 -1.616 1.00 90.19 295 ARG A O 1
ATOM 2394 N N . ILE A 1 296 ? -26.322 8.390 -3.512 1.00 91.44 296 ILE A N 1
ATOM 2395 C CA . ILE A 1 296 ? -24.871 8.592 -3.547 1.00 91.44 296 ILE A CA 1
ATOM 2396 C C . ILE A 1 296 ? -24.590 9.991 -3.002 1.00 91.44 296 ILE A C 1
ATOM 2398 O O . ILE A 1 296 ? -25.076 10.974 -3.550 1.00 91.44 296 ILE A O 1
ATOM 2402 N N . LYS A 1 297 ? -23.829 10.076 -1.907 1.00 90.88 297 LYS A N 1
ATOM 2403 C CA . LYS A 1 297 ? -23.420 11.346 -1.288 1.00 90.88 297 LYS A CA 1
ATOM 2404 C C . LYS A 1 297 ? -22.203 11.943 -1.979 1.00 90.88 297 LYS A C 1
ATOM 2406 O O . LYS A 1 297 ? -22.119 13.150 -2.161 1.00 90.88 297 LYS A O 1
ATOM 2411 N N . TYR A 1 298 ? -21.233 11.091 -2.288 1.00 90.94 298 TYR A N 1
ATOM 2412 C CA . TYR A 1 298 ? -19.952 11.487 -2.853 1.00 90.94 298 TYR A CA 1
ATOM 2413 C C . TYR A 1 298 ? -19.314 10.302 -3.575 1.00 90.94 298 TYR A C 1
ATOM 2415 O O . TYR A 1 298 ? -19.574 9.148 -3.229 1.00 90.94 298 TYR A O 1
ATOM 2423 N N . GLY A 1 299 ? -18.462 10.583 -4.554 1.00 84.62 299 GLY A N 1
ATOM 2424 C CA . GLY A 1 299 ? -17.638 9.586 -5.220 1.00 84.62 299 GLY A CA 1
ATOM 2425 C C . GLY A 1 299 ? -16.237 10.128 -5.462 1.00 84.62 299 GLY A C 1
ATOM 2426 O O . GLY A 1 299 ? -16.079 11.280 -5.856 1.00 84.62 299 GLY A O 1
ATOM 2427 N N . ASP A 1 300 ? -15.239 9.281 -5.237 1.00 82.06 300 ASP A N 1
ATOM 2428 C CA . ASP A 1 300 ? -13.856 9.493 -5.666 1.00 82.06 300 ASP A CA 1
ATOM 2429 C C . ASP A 1 300 ? -13.488 8.414 -6.702 1.00 82.06 300 ASP A C 1
ATOM 2431 O O . ASP A 1 300 ? -14.223 7.452 -6.923 1.00 82.06 300 ASP A O 1
ATOM 2435 N N . THR A 1 301 ? -12.315 8.555 -7.313 1.00 75.69 301 THR A N 1
ATOM 2436 C CA . THR A 1 301 ? -11.694 7.720 -8.350 1.00 75.69 301 THR A CA 1
ATOM 2437 C C . THR A 1 301 ? -11.931 6.212 -8.192 1.00 75.69 301 THR A C 1
ATOM 2439 O O . THR A 1 301 ? -12.002 5.494 -9.187 1.00 75.69 301 THR A O 1
ATOM 2442 N N . ASN A 1 302 ? -12.026 5.712 -6.959 1.00 78.31 302 ASN A N 1
ATOM 2443 C CA . ASN A 1 302 ? -12.234 4.298 -6.652 1.00 78.31 302 ASN A CA 1
ATOM 2444 C C . ASN A 1 302 ? -13.176 4.038 -5.462 1.00 78.31 302 ASN A C 1
ATOM 2446 O O . ASN A 1 302 ? -13.133 2.946 -4.894 1.00 78.31 302 ASN A O 1
ATOM 2450 N N . SER A 1 303 ? -13.986 5.015 -5.044 1.00 86.44 303 SER A N 1
ATOM 2451 C CA . SER A 1 303 ? -14.883 4.846 -3.896 1.00 86.44 303 SER A CA 1
ATOM 2452 C C . SER A 1 303 ? -16.198 5.596 -4.072 1.00 86.44 303 SER A C 1
ATOM 2454 O O . SER A 1 303 ? -16.252 6.635 -4.722 1.00 86.44 303 SER A O 1
ATOM 2456 N N . LEU A 1 304 ? -17.266 5.059 -3.480 1.00 88.94 304 LEU A N 1
ATOM 2457 C CA . LEU A 1 304 ? -18.583 5.687 -3.426 1.00 88.94 304 LEU A CA 1
ATOM 2458 C C . LEU A 1 304 ? -19.042 5.742 -1.975 1.00 88.94 304 LEU A C 1
ATOM 2460 O O . LEU A 1 304 ? -19.008 4.742 -1.258 1.00 88.94 304 LEU A O 1
ATOM 2464 N N . TYR A 1 305 ? -19.504 6.913 -1.564 1.00 90.12 305 TYR A N 1
ATOM 2465 C CA . TYR A 1 305 ? -20.122 7.144 -0.272 1.00 90.12 305 TYR A CA 1
ATOM 2466 C C . TYR A 1 305 ? -21.628 7.083 -0.460 1.00 90.12 305 TYR A C 1
ATOM 2468 O O . TYR A 1 305 ? -22.223 7.937 -1.120 1.00 90.12 305 TYR A O 1
ATOM 2476 N N . LEU A 1 306 ? -22.233 6.046 0.106 1.00 91.38 306 LEU A N 1
ATOM 2477 C CA . LEU A 1 306 ? -23.647 5.743 -0.052 1.00 91.38 306 LEU A CA 1
ATOM 2478 C C . LEU A 1 306 ? -24.426 6.141 1.201 1.00 91.38 306 LEU A C 1
ATOM 2480 O O . LEU A 1 306 ? -23.915 6.064 2.317 1.00 91.38 306 LEU A O 1
ATOM 2484 N N . ILE A 1 307 ? -25.681 6.526 1.000 1.00 89.81 307 ILE A N 1
ATOM 2485 C CA . ILE A 1 307 ? -26.671 6.755 2.049 1.00 89.81 307 ILE A CA 1
ATOM 2486 C C . ILE A 1 307 ? -27.776 5.716 1.858 1.00 89.81 307 ILE A C 1
ATOM 2488 O O . ILE A 1 307 ? -28.327 5.568 0.758 1.00 89.81 307 ILE A O 1
ATOM 2492 N N . CYS A 1 308 ? -28.078 4.982 2.929 1.00 88.25 308 CYS A N 1
ATOM 2493 C CA . CYS A 1 308 ? -29.191 4.042 2.964 1.00 88.25 308 CYS A CA 1
ATOM 2494 C C . CYS A 1 308 ? -30.529 4.754 2.750 1.00 88.25 308 CYS A C 1
ATOM 2496 O O . CYS A 1 308 ? -30.702 5.921 3.091 1.00 88.25 308 CYS A O 1
ATOM 2498 N N . SER A 1 309 ? -31.494 4.025 2.196 1.00 87.06 309 SER A N 1
ATOM 2499 C CA . SER A 1 309 ? -32.871 4.505 2.122 1.00 87.06 309 SER A CA 1
ATOM 2500 C C . SER A 1 309 ? -33.494 4.563 3.519 1.00 87.06 309 SER A C 1
ATOM 2502 O O . SER A 1 309 ? -33.293 3.639 4.307 1.00 87.06 309 SER A O 1
ATOM 2504 N N . ASN A 1 310 ? -34.309 5.589 3.785 1.00 86.38 310 ASN A N 1
ATOM 2505 C CA . ASN A 1 310 ? -35.031 5.743 5.055 1.00 86.38 310 ASN A CA 1
ATOM 2506 C C . ASN A 1 310 ? -35.918 4.534 5.394 1.00 86.38 310 ASN A C 1
ATOM 2508 O O . ASN A 1 310 ? -36.149 4.259 6.562 1.00 86.38 310 ASN A O 1
ATOM 2512 N N . LYS A 1 311 ? -36.312 3.747 4.383 1.00 87.75 311 LYS A N 1
ATOM 2513 C CA . LYS A 1 311 ? -37.089 2.509 4.544 1.00 87.75 311 LYS A CA 1
ATOM 2514 C C . LYS A 1 311 ? -36.495 1.514 5.541 1.00 87.75 311 LYS A C 1
ATOM 2516 O O . LYS A 1 311 ? -37.223 0.761 6.170 1.00 87.75 311 LYS A O 1
ATOM 2521 N N . TYR A 1 312 ? -35.169 1.474 5.668 1.00 86.56 312 TYR A N 1
ATOM 2522 C CA . TYR A 1 312 ? -34.517 0.550 6.597 1.00 86.56 312 TYR A CA 1
ATOM 2523 C C . TYR A 1 312 ? -34.617 1.002 8.058 1.00 86.56 312 TYR A C 1
ATOM 2525 O O . TYR A 1 312 ? -34.433 0.177 8.949 1.00 86.56 312 TYR A O 1
ATOM 2533 N N . TYR A 1 313 ? -34.896 2.284 8.298 1.00 89.88 313 TYR A N 1
ATOM 2534 C CA . TYR A 1 313 ? -34.932 2.879 9.630 1.00 89.88 313 TYR A CA 1
ATOM 2535 C C . TYR A 1 313 ? -36.354 3.062 10.167 1.00 89.88 313 TYR A C 1
ATOM 2537 O O . TYR A 1 313 ? -36.485 3.299 11.356 1.00 89.88 313 TYR A O 1
ATOM 2545 N N . GLU A 1 314 ? -37.404 2.846 9.362 1.00 89.56 314 GLU A N 1
ATOM 2546 C CA . GLU A 1 314 ? -38.816 3.067 9.741 1.00 89.56 314 GLU A CA 1
ATOM 2547 C C . GLU A 1 314 ? -39.174 2.480 11.118 1.00 89.56 314 GLU A C 1
ATOM 2549 O O . GLU A 1 314 ? -39.684 3.187 11.981 1.00 89.56 314 GLU A O 1
ATOM 2554 N N . LYS A 1 315 ? -38.809 1.218 11.385 1.00 87.19 315 LYS A N 1
ATOM 2555 C CA . LYS A 1 315 ? -39.063 0.576 12.690 1.00 87.19 315 LYS A CA 1
ATOM 2556 C C . LYS A 1 315 ? -38.306 1.229 13.853 1.00 87.19 315 LYS A C 1
ATOM 2558 O O . LYS A 1 315 ? -38.805 1.262 14.973 1.00 87.19 315 LYS A O 1
ATOM 2563 N N . CYS A 1 316 ? -37.084 1.693 13.599 1.00 86.25 316 CYS A N 1
ATOM 2564 C CA . CYS A 1 316 ? -36.241 2.354 14.595 1.00 86.25 316 CYS A CA 1
ATOM 2565 C C . CYS A 1 316 ? -36.754 3.772 14.880 1.00 86.25 316 CYS A C 1
ATOM 2567 O O . CYS A 1 316 ? -36.858 4.172 16.040 1.00 86.25 316 CYS A O 1
ATOM 2569 N N . ASP A 1 317 ? -37.143 4.485 13.824 1.00 89.31 317 ASP A N 1
ATOM 2570 C CA . ASP A 1 317 ? -37.725 5.820 13.878 1.00 89.31 317 ASP A CA 1
ATOM 2571 C C . ASP A 1 317 ? -39.047 5.790 14.656 1.00 89.31 317 ASP A C 1
ATOM 2573 O O . ASP A 1 317 ? -39.226 6.569 15.590 1.00 89.31 317 ASP A O 1
ATOM 2577 N N . GLU A 1 318 ? -39.946 4.846 14.354 1.00 88.75 318 GLU A N 1
ATOM 2578 C CA . GLU A 1 318 ? -41.217 4.670 15.070 1.00 88.75 318 GLU A CA 1
ATOM 2579 C C . GLU A 1 318 ? -41.024 4.434 16.574 1.00 88.75 318 GLU A C 1
ATOM 2581 O O . GLU A 1 318 ? -41.678 5.088 17.389 1.00 88.75 318 GLU A O 1
ATOM 2586 N N . ALA A 1 319 ? -40.109 3.538 16.955 1.00 86.50 319 ALA A N 1
ATOM 2587 C CA . ALA A 1 319 ? -39.809 3.258 18.359 1.00 86.50 319 ALA A CA 1
ATOM 2588 C C . ALA A 1 319 ? -39.211 4.480 19.083 1.00 86.50 319 ALA A C 1
ATOM 2590 O O . ALA A 1 319 ? -39.487 4.718 20.259 1.00 86.50 319 ALA A O 1
ATOM 2591 N N . PHE A 1 320 ? -38.432 5.305 18.378 1.00 87.31 320 PHE A N 1
ATOM 2592 C CA . PHE A 1 320 ? -37.919 6.559 18.926 1.00 87.31 320 PHE A CA 1
ATOM 2593 C C . PHE A 1 320 ? -39.022 7.612 19.097 1.00 87.31 320 PHE A C 1
ATOM 2595 O O . PHE A 1 320 ? -39.099 8.252 20.148 1.00 87.31 320 PHE A O 1
ATOM 2602 N N . PHE A 1 321 ? -39.920 7.760 18.116 1.00 87.25 321 PHE A N 1
ATOM 2603 C CA . PHE A 1 321 ? -41.053 8.690 18.202 1.00 87.25 321 PHE A CA 1
ATOM 2604 C C . PHE A 1 321 ? -42.028 8.337 19.330 1.00 87.25 321 PHE A C 1
ATOM 2606 O O . PHE A 1 321 ? -42.574 9.241 19.963 1.00 87.25 321 PHE A O 1
ATOM 2613 N N . ARG A 1 322 ? -42.196 7.045 19.640 1.00 88.88 322 ARG A N 1
ATOM 2614 C CA . ARG A 1 322 ? -42.991 6.568 20.788 1.00 88.88 322 ARG A CA 1
ATOM 2615 C C . ARG A 1 322 ? -42.344 6.839 22.155 1.00 88.88 322 ARG A C 1
ATOM 2617 O O . ARG A 1 322 ? -42.992 6.626 23.170 1.00 88.88 322 ARG A O 1
ATOM 2624 N N . LYS A 1 323 ? -41.115 7.379 22.188 1.00 82.81 323 LYS A N 1
ATOM 2625 C CA . LYS A 1 323 ? -40.272 7.579 23.386 1.00 82.81 323 LYS A CA 1
ATOM 2626 C C . LYS A 1 323 ? -39.854 6.278 24.086 1.00 82.81 323 LYS A C 1
ATOM 2628 O O . LYS A 1 323 ? -39.401 6.326 25.226 1.00 82.81 323 LYS A O 1
ATOM 2633 N N . ASP A 1 324 ? -39.909 5.150 23.382 1.00 78.38 324 ASP A N 1
ATOM 2634 C CA . ASP A 1 324 ? -39.485 3.842 23.901 1.00 78.38 324 ASP A CA 1
ATOM 2635 C C . ASP A 1 324 ? -37.951 3.678 23.889 1.00 78.38 324 ASP A C 1
ATOM 2637 O O . ASP A 1 324 ? -37.404 2.753 24.491 1.00 78.38 324 ASP A O 1
ATOM 2641 N N . LEU A 1 325 ? -37.230 4.575 23.202 1.00 78.62 325 LEU A N 1
ATOM 2642 C CA . LEU A 1 325 ? -35.779 4.519 23.025 1.00 78.62 325 LEU A CA 1
ATOM 2643 C C . LEU A 1 325 ? -35.079 5.793 23.504 1.00 78.62 325 LEU A C 1
ATOM 2645 O O . LEU A 1 325 ? -35.394 6.908 23.086 1.00 78.62 325 LEU A O 1
ATOM 2649 N N . PHE A 1 326 ? -34.021 5.614 24.296 1.00 85.06 326 PHE A N 1
ATOM 2650 C CA . PHE A 1 326 ? -33.055 6.675 24.568 1.00 85.06 326 PHE A CA 1
ATOM 2651 C C . PHE A 1 326 ? -32.228 6.996 23.316 1.00 85.06 326 PHE A C 1
ATOM 2653 O O . PHE A 1 326 ? -31.912 6.121 22.506 1.00 85.06 326 PHE A O 1
ATOM 2660 N N . LYS A 1 327 ? -31.802 8.258 23.191 1.00 88.19 327 LYS A N 1
ATOM 2661 C CA . LYS A 1 327 ? -31.062 8.774 22.026 1.00 88.19 327 LYS A CA 1
ATOM 2662 C C . LYS A 1 327 ? -29.820 7.944 21.674 1.00 88.19 327 LYS A C 1
ATOM 2664 O O . LYS A 1 327 ? -29.570 7.703 20.499 1.00 88.19 327 LYS A O 1
ATOM 2669 N N . GLU A 1 328 ? -29.047 7.499 22.663 1.00 88.69 328 GLU A N 1
ATOM 2670 C CA . GLU A 1 328 ? -27.844 6.683 22.426 1.00 88.69 328 GLU A CA 1
ATOM 2671 C C . GLU A 1 328 ? -28.170 5.311 21.822 1.00 88.69 328 GLU A C 1
ATOM 2673 O O . GLU A 1 328 ? -27.482 4.855 20.904 1.00 88.69 328 GLU A O 1
ATOM 2678 N N . VAL A 1 329 ? -29.245 4.678 22.296 1.00 88.31 329 VAL A N 1
ATOM 2679 C CA . VAL A 1 329 ? -29.698 3.370 21.808 1.00 88.31 329 VAL A CA 1
ATOM 2680 C C . VAL A 1 329 ? -30.216 3.497 20.377 1.00 88.31 329 VAL A C 1
ATOM 2682 O O . VAL A 1 329 ? -29.839 2.698 19.526 1.00 88.31 329 VAL A O 1
ATOM 2685 N N . TYR A 1 330 ? -30.973 4.557 20.080 1.00 87.94 330 TYR A N 1
ATOM 2686 C CA . TYR A 1 330 ? -31.444 4.863 18.727 1.00 87.94 330 TYR A CA 1
ATOM 2687 C C . TYR A 1 330 ? -30.291 4.997 17.716 1.00 87.94 330 TYR A C 1
ATOM 2689 O O . TYR A 1 330 ? -30.279 4.322 16.685 1.00 87.94 330 TYR A O 1
ATOM 2697 N N . TRP A 1 331 ? -29.268 5.806 18.023 1.00 90.44 331 TRP A N 1
ATOM 2698 C CA . TRP A 1 331 ? -28.116 5.953 17.124 1.00 90.44 331 TRP A CA 1
ATOM 2699 C C . TRP A 1 331 ? -27.327 4.653 16.965 1.00 90.44 331 TRP A C 1
ATOM 2701 O O . TRP A 1 331 ? -26.848 4.355 15.869 1.00 90.44 331 TRP A O 1
ATOM 2711 N N . THR A 1 332 ? -27.203 3.872 18.040 1.00 91.44 332 THR A N 1
ATOM 2712 C CA . THR A 1 332 ? -26.529 2.568 18.001 1.00 91.44 332 THR A CA 1
ATOM 2713 C C . THR A 1 332 ? -27.265 1.605 17.073 1.00 91.44 332 THR A C 1
ATOM 2715 O O . THR A 1 332 ? -26.640 0.969 16.221 1.00 91.44 332 THR A O 1
ATOM 2718 N N . GLU A 1 333 ? -28.591 1.552 17.172 1.00 90.00 333 GLU A N 1
ATOM 2719 C CA . GLU A 1 333 ? -29.416 0.665 16.357 1.00 90.00 333 GLU A CA 1
ATOM 2720 C C . GLU A 1 333 ? -29.417 1.071 14.879 1.00 90.00 333 GLU A C 1
ATOM 2722 O O . GLU A 1 333 ? -29.220 0.232 13.998 1.00 90.00 333 GLU A O 1
ATOM 2727 N N . MET A 1 334 ? -29.482 2.373 14.592 1.00 90.56 334 MET A N 1
ATOM 2728 C CA . MET A 1 334 ? -29.299 2.902 13.237 1.00 90.56 334 MET A CA 1
ATOM 2729 C C . MET A 1 334 ? -27.966 2.469 12.613 1.00 90.56 334 MET A C 1
ATOM 2731 O O . MET A 1 334 ? -27.920 2.053 11.447 1.00 90.56 334 MET A O 1
ATOM 2735 N N . VAL A 1 335 ? -26.864 2.533 13.368 1.00 91.31 335 VAL A N 1
ATOM 2736 C CA . VAL A 1 335 ? -25.552 2.077 12.883 1.00 91.31 335 VAL A CA 1
ATOM 2737 C C . VAL A 1 335 ? -25.561 0.568 12.634 1.00 91.31 335 VAL A C 1
ATOM 2739 O O . VAL A 1 335 ? -25.078 0.135 11.584 1.00 91.31 335 VAL A O 1
ATOM 2742 N N . ASN A 1 336 ? -26.149 -0.231 13.528 1.00 92.50 336 ASN A N 1
ATOM 2743 C CA . ASN A 1 336 ? -26.251 -1.684 13.364 1.00 92.50 336 ASN A CA 1
ATOM 2744 C C . ASN A 1 336 ? -27.028 -2.069 12.096 1.00 92.50 336 ASN A C 1
ATOM 2746 O O . ASN A 1 336 ? -26.519 -2.840 11.274 1.00 92.50 336 ASN A O 1
ATOM 2750 N N . ILE A 1 337 ? -28.205 -1.472 11.885 1.00 92.06 337 ILE A N 1
ATOM 2751 C CA . ILE A 1 337 ? -29.021 -1.660 10.675 1.00 92.06 337 ILE A CA 1
ATOM 2752 C C . ILE A 1 337 ? -28.199 -1.304 9.433 1.00 92.06 337 ILE A C 1
ATOM 2754 O O . ILE A 1 337 ? -28.106 -2.091 8.486 1.00 92.06 337 ILE A O 1
ATOM 2758 N N . THR A 1 338 ? -27.532 -0.147 9.453 1.00 92.38 338 THR A N 1
ATOM 2759 C CA . THR A 1 338 ? -26.696 0.316 8.337 1.00 92.38 338 THR A CA 1
ATOM 2760 C C . THR A 1 338 ? -25.584 -0.681 8.016 1.00 92.38 338 THR A C 1
ATOM 2762 O O . THR A 1 338 ? -25.373 -1.015 6.851 1.00 92.38 338 THR A O 1
ATOM 2765 N N . MET A 1 339 ? -24.890 -1.199 9.031 1.00 92.62 339 MET A N 1
ATOM 2766 C CA . MET A 1 339 ? -23.807 -2.170 8.858 1.00 92.62 339 MET A CA 1
ATOM 2767 C C . MET A 1 339 ? -24.295 -3.475 8.212 1.00 92.62 339 MET A C 1
ATOM 2769 O O . MET A 1 339 ? -23.615 -4.014 7.333 1.00 92.62 339 MET A O 1
ATOM 2773 N N . ILE A 1 340 ? -25.476 -3.968 8.597 1.00 93.19 340 ILE A N 1
ATOM 2774 C CA . ILE A 1 340 ? -26.085 -5.179 8.023 1.00 93.19 340 ILE A CA 1
ATOM 2775 C C . ILE A 1 340 ? -26.469 -4.948 6.556 1.00 93.19 340 ILE A C 1
ATOM 2777 O O . ILE A 1 340 ? -26.084 -5.732 5.681 1.00 93.19 340 ILE A O 1
ATOM 2781 N N . VAL A 1 341 ? -27.176 -3.850 6.273 1.00 93.12 341 VAL A N 1
ATOM 2782 C CA . VAL A 1 341 ? -27.627 -3.498 4.918 1.00 93.12 341 VAL A CA 1
ATOM 2783 C C . VAL A 1 341 ? -26.433 -3.299 3.983 1.00 93.12 341 VAL A C 1
ATOM 2785 O O . VAL A 1 341 ? -26.405 -3.870 2.892 1.00 93.12 341 VAL A O 1
ATOM 2788 N N . MET A 1 342 ? -25.405 -2.567 4.422 1.00 92.00 342 MET A N 1
ATOM 2789 C CA . MET A 1 342 ? -24.196 -2.334 3.625 1.00 92.00 342 MET A CA 1
ATOM 2790 C C . MET A 1 342 ? -23.409 -3.623 3.371 1.00 92.00 342 MET A C 1
ATOM 2792 O O . MET A 1 342 ? -22.894 -3.817 2.270 1.00 92.00 342 MET A O 1
ATOM 2796 N N . LYS A 1 343 ? -23.349 -4.547 4.342 1.00 93.00 343 LYS A N 1
ATOM 2797 C CA . LYS A 1 343 ? -22.726 -5.867 4.147 1.00 93.00 343 LYS A CA 1
ATOM 2798 C C . LYS A 1 343 ? -23.457 -6.678 3.073 1.00 93.00 343 LYS A C 1
ATOM 2800 O O . LYS A 1 343 ? -22.802 -7.289 2.229 1.00 93.00 343 LYS A O 1
ATOM 2805 N N . SER A 1 344 ? -24.791 -6.661 3.088 1.00 92.88 344 SER A N 1
ATOM 2806 C CA . SER A 1 344 ? -25.614 -7.318 2.066 1.00 92.88 344 SER A CA 1
ATOM 2807 C C . SER A 1 344 ? -25.417 -6.679 0.688 1.00 92.88 344 SER A C 1
ATOM 2809 O O . SER A 1 344 ? -25.147 -7.383 -0.286 1.00 92.88 344 SER A O 1
ATOM 2811 N N . LEU A 1 345 ? -25.452 -5.344 0.609 1.00 92.44 345 LEU A N 1
ATOM 2812 C CA . LEU A 1 345 ? -25.224 -4.601 -0.630 1.00 92.44 345 LEU A CA 1
ATOM 2813 C C . LEU A 1 345 ? -23.847 -4.905 -1.230 1.00 92.44 345 LEU A C 1
ATOM 2815 O O . LEU A 1 345 ? -23.752 -5.175 -2.424 1.00 92.44 345 LEU A O 1
ATOM 2819 N N . ARG A 1 346 ? -22.793 -4.923 -0.405 1.00 92.50 346 ARG A N 1
ATOM 2820 C CA . ARG A 1 346 ? -21.426 -5.251 -0.833 1.00 92.50 346 ARG A CA 1
ATOM 2821 C C . ARG A 1 346 ? -21.357 -6.612 -1.523 1.00 92.50 346 ARG A C 1
ATOM 2823 O O . ARG A 1 346 ? -20.789 -6.718 -2.604 1.00 92.50 346 ARG A O 1
ATOM 2830 N N . ASN A 1 347 ? -21.963 -7.640 -0.930 1.00 93.31 347 ASN A N 1
ATOM 2831 C CA . ASN A 1 347 ? -21.974 -8.982 -1.517 1.00 93.31 347 ASN A CA 1
ATOM 2832 C C . ASN A 1 347 ? -22.708 -9.000 -2.870 1.00 93.31 347 ASN A C 1
ATOM 2834 O O . ASN A 1 347 ? -22.240 -9.625 -3.817 1.00 93.31 347 ASN A O 1
ATOM 2838 N N . GLN A 1 348 ? -23.822 -8.271 -2.979 1.00 93.69 348 GLN A N 1
ATOM 2839 C CA . GLN A 1 348 ? -24.597 -8.175 -4.219 1.00 93.69 348 GLN A CA 1
ATOM 2840 C C . GLN A 1 348 ? -23.851 -7.417 -5.323 1.00 93.69 348 GLN A C 1
ATOM 2842 O O . GLN A 1 348 ? -23.888 -7.825 -6.480 1.00 93.69 348 GLN A O 1
ATOM 2847 N N . VAL A 1 349 ? -23.146 -6.336 -4.974 1.00 92.62 349 VAL A N 1
ATOM 2848 C CA . VAL A 1 349 ? -22.297 -5.601 -5.921 1.00 92.62 349 VAL A CA 1
ATOM 2849 C C . VAL A 1 349 ? -21.132 -6.473 -6.388 1.00 92.62 349 VAL A C 1
ATOM 2851 O O . VAL A 1 349 ? -20.845 -6.490 -7.580 1.00 92.62 349 VAL A O 1
ATOM 2854 N N . ASN A 1 350 ? -20.496 -7.228 -5.487 1.00 92.50 350 ASN A N 1
ATOM 2855 C CA . ASN A 1 350 ? -19.411 -8.142 -5.851 1.00 92.50 350 ASN A CA 1
ATOM 2856 C C . ASN A 1 350 ? -19.889 -9.211 -6.845 1.00 92.50 350 ASN A C 1
ATOM 2858 O O . ASN A 1 350 ? -19.249 -9.399 -7.876 1.00 92.50 350 ASN A O 1
ATOM 2862 N N . ALA A 1 351 ? -21.057 -9.816 -6.607 1.00 92.62 351 ALA A N 1
ATOM 2863 C CA . ALA A 1 351 ? -21.667 -10.751 -7.554 1.00 92.62 351 ALA A CA 1
ATOM 2864 C C . ALA A 1 351 ? -21.995 -10.085 -8.904 1.00 92.62 351 ALA A C 1
ATOM 2866 O O . ALA A 1 351 ? -21.728 -10.643 -9.967 1.00 92.62 351 ALA A O 1
ATOM 2867 N N . TYR A 1 352 ? -22.530 -8.860 -8.886 1.00 92.56 352 TYR A N 1
ATOM 2868 C CA . TYR A 1 352 ? -22.828 -8.111 -10.109 1.00 92.56 352 TYR A CA 1
ATOM 2869 C C . TYR A 1 352 ? -21.566 -7.793 -10.927 1.00 92.56 352 TYR A C 1
ATOM 2871 O O . TYR A 1 352 ? -21.555 -7.965 -12.149 1.00 92.56 352 TYR A O 1
ATOM 2879 N N . LEU A 1 353 ? -20.491 -7.359 -10.264 1.00 90.06 353 LEU A N 1
ATOM 2880 C CA . LEU A 1 353 ? -19.204 -7.086 -10.900 1.00 90.06 353 LEU A CA 1
ATOM 2881 C C . LEU A 1 353 ? -18.572 -8.353 -11.472 1.00 90.06 353 LEU A C 1
ATOM 2883 O O . LEU A 1 353 ? -18.015 -8.298 -12.568 1.00 90.06 353 LEU A O 1
ATOM 2887 N N . GLU A 1 354 ? -18.681 -9.480 -10.772 1.00 90.50 354 GLU A N 1
ATOM 2888 C CA . GLU A 1 354 ? -18.195 -10.772 -11.251 1.00 90.50 354 GLU A CA 1
ATOM 2889 C C . GLU A 1 354 ? -18.917 -11.201 -12.533 1.00 90.50 354 GLU A C 1
ATOM 2891 O O . GLU A 1 354 ? -18.254 -11.535 -13.513 1.00 90.50 354 GLU A O 1
ATOM 2896 N N . ILE A 1 355 ? -20.248 -11.070 -12.586 1.00 89.69 355 ILE A N 1
ATOM 2897 C CA . ILE A 1 355 ? -21.047 -11.365 -13.788 1.00 89.69 355 ILE A CA 1
ATOM 2898 C C . ILE A 1 355 ? -20.654 -10.448 -14.956 1.00 89.69 355 ILE A C 1
ATOM 2900 O O . ILE A 1 355 ? -20.478 -10.912 -16.082 1.00 89.69 355 ILE A O 1
ATOM 2904 N N . LYS A 1 356 ? -20.506 -9.137 -14.718 1.00 88.25 356 LYS A N 1
ATOM 2905 C CA . LYS A 1 356 ? -20.211 -8.165 -15.789 1.00 88.25 356 LYS A CA 1
ATOM 2906 C C . LYS A 1 356 ? -18.773 -8.236 -16.301 1.00 88.25 356 LYS A C 1
ATOM 2908 O O . LYS A 1 356 ? -18.531 -7.981 -17.483 1.00 88.25 356 LYS A O 1
ATOM 2913 N N . ASN A 1 357 ? -17.820 -8.559 -15.432 1.00 83.19 357 ASN A N 1
ATOM 2914 C CA . ASN A 1 357 ? -16.407 -8.635 -15.800 1.00 83.19 357 ASN A CA 1
ATOM 2915 C C . ASN A 1 357 ? -15.958 -10.048 -16.185 1.00 83.19 357 ASN A C 1
ATOM 2917 O O . ASN A 1 357 ? -14.941 -10.181 -16.865 1.00 83.19 357 ASN A O 1
ATOM 2921 N N . GLY A 1 358 ? -16.698 -11.082 -15.777 1.00 81.88 358 GLY A N 1
ATOM 2922 C CA . GLY A 1 358 ? -16.319 -12.487 -15.931 1.00 81.88 358 GLY A CA 1
ATOM 2923 C C . GLY A 1 358 ? -15.168 -12.910 -15.013 1.00 81.88 358 GLY A C 1
ATOM 2924 O O . GLY A 1 358 ? -14.519 -13.918 -15.276 1.00 81.88 358 GLY A O 1
ATOM 2925 N N . THR A 1 359 ? -14.850 -12.119 -13.980 1.00 78.56 359 THR A N 1
ATOM 2926 C CA . THR A 1 359 ? -13.754 -12.396 -13.037 1.00 78.56 359 THR A CA 1
ATOM 2927 C C . THR A 1 359 ? -14.056 -11.831 -11.652 1.00 78.56 359 THR A C 1
ATOM 2929 O O . THR A 1 359 ? -14.607 -10.735 -11.551 1.00 78.56 359 THR A O 1
ATOM 2932 N N . SER A 1 360 ? -13.566 -12.496 -10.605 1.00 79.69 360 SER A N 1
ATOM 2933 C CA . SER A 1 360 ? -13.678 -12.072 -9.201 1.00 79.69 360 SER A CA 1
ATOM 2934 C C . SER A 1 360 ? -12.525 -11.180 -8.708 1.00 79.69 360 SER A C 1
ATOM 2936 O O . SER A 1 360 ? -12.432 -10.875 -7.520 1.00 79.69 360 SER A O 1
ATOM 2938 N N . TYR A 1 361 ? -11.638 -10.716 -9.602 1.00 76.88 361 TYR A N 1
ATOM 2939 C CA . TYR A 1 361 ? -10.509 -9.844 -9.230 1.00 76.88 361 TYR A CA 1
ATOM 2940 C C . TYR A 1 361 ? -10.944 -8.493 -8.649 1.00 76.88 361 TYR A C 1
ATOM 2942 O O . TYR A 1 361 ? -10.201 -7.884 -7.875 1.00 76.88 361 TYR A O 1
ATOM 2950 N N . LEU A 1 362 ? -12.119 -8.004 -9.050 1.00 79.12 362 LEU A N 1
ATOM 2951 C CA . LEU A 1 362 ? -12.704 -6.778 -8.526 1.00 79.12 362 LEU A CA 1
ATOM 2952 C C . LEU A 1 362 ? -13.716 -7.132 -7.443 1.00 79.12 362 LEU A C 1
ATOM 2954 O O . LEU A 1 362 ? -14.810 -7.606 -7.731 1.00 79.12 362 LEU A O 1
ATOM 2958 N N . SER A 1 363 ? -13.336 -6.852 -6.203 1.00 76.81 363 SER A N 1
ATOM 2959 C CA . SER A 1 363 ? -14.200 -6.969 -5.034 1.00 76.81 363 SER A CA 1
ATOM 2960 C C . SER A 1 363 ? -14.101 -5.695 -4.201 1.00 76.81 363 SER A C 1
ATOM 2962 O O . SER A 1 363 ? -12.986 -5.218 -3.948 1.00 76.81 363 SER A O 1
ATOM 2964 N N . ILE A 1 364 ? -15.240 -5.183 -3.752 1.00 72.44 364 ILE A N 1
ATOM 2965 C CA . ILE A 1 364 ? -15.354 -4.073 -2.798 1.00 72.44 364 ILE A CA 1
ATOM 2966 C C . ILE A 1 364 ? -15.624 -4.560 -1.378 1.00 72.44 364 ILE A C 1
ATOM 2968 O O . ILE A 1 364 ? -16.218 -5.655 -1.211 1.00 72.44 364 ILE A O 1
#

Sequence (364 aa):
MKGKKKDTDKEGTIWGSGKEVEKKKDYMGAIKIKITAKEDFFSSFLKLPGCIPIDIRVCLRRYYSHSEVEEKRSLKFFLKKCDLDTKADMPYDKICITLPGAFVKLSQINDYRGVTFIAHVSLFNSHYRANRMKIRNLLDAYAFKRDMIFSSRVCENIEKGKYPTRSVRHNNKFEKKGLVPVVLEDLSNKKLKFKARLAPLGKKKQHLGKIISLAKKRGKRVPESLNSEYSSVCFDYDYWDSKQKALKLYINTFYGKAGNSKSPIFLCELAGGTTSAGKYNLNLVVEFVTKKRFRIKYGDTNSLYLICSNKYYEKCDEAFFRKDLFKEVYWTEMVNITMIVMKSLRNQVNAYLEIKNGTSYLSI

pLDDT: mean 78.66, std 16.14, range [24.61, 94.69]

InterPro domains:
  IPR006134 DNA-directed DNA polymerase, family B, multifunctional domain [PF00136] (221-315)
  IPR023211 DNA polymerase, palm domain superfamily [G3DSA:3.90.1600.10] (99-362)
  IPR043502 DNA/RNA polymerase superfamily [SSF56672] (160-347)
  IPR050240 DNA polymerase type-B [PTHR10322] (159-316)

Foldseek 3Di:
DDDDDDDDDDDDDDPDDPPVVVVVVVQKDWAWADQDPPDIDIDIDGNDPPDADADLLSVLSNVDDCVQPVPPSDPQSSCVVLVHDGPVVDDPVRVVVVSVVSVVVSCVLLLLVLLCVQQVDDSNCSRGPDCLVSLVSNLVVLCVVVVHDADQDFDPDDDDDDDPQDDDDPVPDPVPDDSLVVSLVVLVVVLVVLVVVLVVLVVVLVVLVVVVVVCVVVVHDDDPVSVVVNVVSVSVNSSSVSNSVSSVVSSVVLLVLCCDSRGSNPPNSVNSNVQVVLVVLVVLLVVVCVVVVWDWPDDDSRDTDTDDDCVLCVVLVVCVVVVVDDPVVSVVVVVVSVVVVVVVSQVVSLVSSCVVVVDSPDGD

Mean predicted aligned error: 12.49 Å

Organism: NCBI:txid1117311

Nearest PDB structures (foldseek):
  8v6g-assembly1_A  TM=5.855E-01  e=1.467E-05  Xenopus laevis
  8ucw-assembly1_A  TM=5.474E-01  e=1.396E-05  Xenopus laevis
  6i8a-assembly2_B  TM=7.769E-01  e=5.981E-03  Saccharomyces cerevisiae S288C
  8b79-assembly1_A  TM=7.894E-01  e=1.463E-02  Saccharomyces cerevisiae
  7r3y-assembly2_B  TM=7.692E-01  e=1.537E-02  Saccharomyces cerevisiae